Protein AF-A0A938DN60-F1 (afdb_monomer)

Radius of gyration: 19.83 Å; Cα contacts (8 Å, |Δi|>4): 491; chains: 1; bounding box: 43×50×54 Å

Secondary structure (DSSP, 8-state):
-------HHHHHHHHHHHHHHEEEEEEEEE-TT--EEE-SSS---GGGTT-BEEETTPPTT-BEEEEEETTEEEESS--SS-EEEEEEEEE-STTTT-EEESS--GGG--SEEEEE----EEEE--SS-SSPPPEEEEEEEEEEEEEES-SSHHHHHHHHHHHHHHHHHHHHH-TTTTT-TTEEEEEEEEEEEEEEEETTTEEEEEEEEEEEEEEEE-

Foldseek 3Di:
DPDDPQDLLLVLLVLLLLLLFWDKAQFWWADAPFQKIFDPPQQDDQQQAQWDKDKQQQDPRKGFNGDPGRTMTGIPGHGRDTDGRIIMITGDRLCVVEAEEQADPPPPDDQKYKYWYDWDWDWDWDDDDPDDIKIKIKIKTKIKIKHAPDPDPVRQVVSRVSSVVSSVVSCVVPQCSVVSPFWPGKDFPDKDKDWDQDVPRGIMIMIITMIITIGMDD

Nearest PDB structures (foldseek):
  8eci-assembly1_1  TM=8.500E-01  e=8.886E-05  Arthrobacter phage Bridgette
  8fvh-assembly1_b  TM=5.816E-01  e=2.476E-05  Pseudomonas phage vB_PaeM_E217
  8hqo-assembly1_a  TM=5.901E-01  e=1.286E-03  Escherichia phage DT57C
  4rh8-assembly3_C  TM=3.405E-01  e=3.203E-01  Escherichia coli K-12
  2n8x-assembly1_A  TM=2.471E-01  e=4.810E-01  Pseudomonas aeruginosa PAO1

Solvent-accessible surface area (backbone atoms only — not comparable to full-atom values): 11717 Å² total; per-residue (Å²): 132,88,73,75,88,68,49,71,68,54,51,48,46,54,49,50,52,51,44,60,53,29,46,77,33,58,54,20,32,37,38,59,74,34,35,56,37,38,22,82,80,58,61,48,47,81,75,50,42,68,32,51,39,43,37,71,31,45,43,89,89,25,24,28,60,42,63,79,41,47,39,32,32,31,38,68,50,48,16,77,24,62,45,69,58,27,51,31,42,30,50,37,65,69,52,62,89,42,45,76,39,84,35,81,60,68,98,71,61,60,56,32,32,36,24,32,55,79,74,50,70,53,77,49,65,71,87,89,64,90,76,89,60,50,42,41,37,42,34,37,49,32,37,38,34,38,32,40,84,42,94,38,67,65,58,24,50,52,53,44,47,45,45,49,48,50,52,51,46,50,46,70,79,36,62,58,59,90,68,42,87,42,61,76,47,60,40,83,74,45,78,48,78,51,70,48,77,40,91,94,72,48,28,39,20,44,36,38,42,28,34,38,34,37,33,45,47,121

Sequence (218 aa):
MPGAPTTIRWALTEHLIALIRTRQVYDGATVNGDATVTSASAAFVSTDVGKPIAGTGIPNGATIATVTSATEVELSAPATGAGTGVTLTIGVEDLAGVQVEPGWPGDQLEAEAVWVDELDGEVTYPVMVGGRKHRDDKFTIPFQIRVAGQSDLDSTMTRLSEIVAAIEDVFADDPSADGFTGLIDAVISRERMTSGDLRGAGVIGFGEITVACHARYE

Structure (mmCIF, N/CA/C/O backbone):
data_AF-A0A938DN60-F1
#
_entry.id   AF-A0A938DN60-F1
#
loop_
_atom_site.group_PDB
_atom_site.id
_atom_site.type_symbol
_atom_site.label_atom_id
_atom_site.label_alt_id
_atom_site.label_comp_id
_atom_site.label_asym_id
_atom_site.label_entity_id
_atom_site.label_seq_id
_atom_site.pdbx_PDB_ins_code
_atom_site.Cartn_x
_atom_site.Cartn_y
_atom_site.Cartn_z
_atom_site.occupancy
_atom_site.B_iso_or_equiv
_atom_site.auth_seq_id
_atom_site.auth_comp_id
_atom_site.auth_asym_id
_atom_site.auth_atom_id
_atom_site.pdbx_PDB_model_num
ATOM 1 N N . MET A 1 1 ? -11.687 8.475 -19.599 1.00 36.09 1 MET A N 1
ATOM 2 C CA . MET A 1 1 ? -11.086 8.079 -20.892 1.00 36.09 1 MET A CA 1
ATOM 3 C C . MET A 1 1 ? -10.872 6.572 -20.858 1.00 36.09 1 MET A C 1
ATOM 5 O O . MET A 1 1 ? -10.400 6.108 -19.830 1.00 36.09 1 MET A O 1
ATOM 9 N N . PRO A 1 2 ? -11.246 5.799 -21.889 1.00 37.00 2 PRO A N 1
ATOM 10 C CA . PRO A 1 2 ? -10.915 4.381 -21.942 1.00 37.00 2 PRO A CA 1
ATOM 11 C C . PRO A 1 2 ? -9.421 4.214 -22.260 1.00 37.00 2 PRO A C 1
ATOM 13 O O . PRO A 1 2 ? -8.973 4.670 -23.308 1.00 37.00 2 PRO A O 1
ATOM 16 N N . GLY A 1 3 ? -8.693 3.605 -21.316 1.00 43.41 3 GLY A N 1
ATOM 17 C CA . GLY A 1 3 ? -7.394 2.933 -21.452 1.00 43.41 3 GLY A CA 1
ATOM 18 C C . GLY A 1 3 ? -6.347 3.605 -22.335 1.00 43.41 3 GLY A C 1
ATOM 19 O O . GLY A 1 3 ? -6.190 3.227 -23.496 1.00 43.41 3 GLY A O 1
ATOM 20 N N . ALA A 1 4 ? -5.556 4.520 -21.766 1.00 39.97 4 ALA A N 1
ATOM 21 C CA . ALA A 1 4 ? -4.214 4.735 -22.302 1.00 39.97 4 ALA A CA 1
ATOM 22 C C . ALA A 1 4 ? -3.482 3.376 -22.300 1.00 39.97 4 ALA A C 1
ATOM 24 O O . ALA A 1 4 ? -3.680 2.610 -21.355 1.00 39.97 4 ALA A O 1
ATOM 25 N N . PRO A 1 5 ? -2.684 3.030 -23.326 1.00 45.38 5 PRO A N 1
ATOM 26 C CA . PRO A 1 5 ? -1.849 1.838 -23.266 1.00 45.38 5 PRO A CA 1
ATOM 27 C C . PRO A 1 5 ? -0.867 2.017 -22.104 1.00 45.38 5 PRO A C 1
ATOM 29 O O . PRO A 1 5 ? 0.117 2.746 -22.224 1.00 45.38 5 PRO A O 1
ATOM 32 N N . THR A 1 6 ? -1.176 1.421 -20.957 1.00 58.69 6 THR A N 1
ATOM 33 C CA . THR A 1 6 ? -0.350 1.511 -19.759 1.00 58.69 6 THR A CA 1
ATOM 34 C C . THR A 1 6 ? 0.914 0.698 -20.004 1.00 58.69 6 THR A C 1
ATOM 36 O O . THR A 1 6 ? 0.875 -0.470 -20.396 1.00 58.69 6 THR A O 1
ATOM 39 N N . THR A 1 7 ? 2.073 1.342 -19.871 1.00 76.69 7 THR A N 1
ATOM 40 C CA . THR A 1 7 ? 3.350 0.626 -19.841 1.00 76.69 7 THR A CA 1
ATOM 41 C C . THR A 1 7 ? 3.360 -0.293 -18.621 1.00 76.69 7 THR A C 1
ATOM 43 O O . THR A 1 7 ? 2.681 -0.017 -17.633 1.00 76.69 7 THR A O 1
ATOM 46 N N . ILE A 1 8 ? 4.138 -1.380 -18.662 1.00 81.62 8 ILE A N 1
ATOM 47 C CA . ILE A 1 8 ? 4.249 -2.295 -17.514 1.00 81.62 8 ILE A CA 1
ATOM 48 C C . ILE A 1 8 ? 4.691 -1.558 -16.245 1.00 81.62 8 ILE A C 1
ATOM 50 O O . ILE A 1 8 ? 4.195 -1.862 -15.168 1.00 81.62 8 ILE A O 1
ATOM 54 N N . ARG A 1 9 ? 5.531 -0.524 -16.402 1.00 87.62 9 ARG A N 1
ATOM 55 C CA . ARG A 1 9 ? 5.927 0.382 -15.322 1.00 87.62 9 ARG A CA 1
ATOM 56 C C . ARG A 1 9 ? 4.709 1.025 -14.666 1.00 87.62 9 ARG A C 1
ATOM 58 O O . ARG A 1 9 ? 4.527 0.878 -13.470 1.00 87.62 9 ARG A O 1
ATOM 65 N N . TRP A 1 10 ? 3.841 1.656 -15.460 1.00 87.12 10 TRP A N 1
ATOM 66 C CA . TRP A 1 10 ? 2.641 2.312 -14.943 1.00 87.12 10 TRP A CA 1
ATOM 67 C C . TRP A 1 10 ? 1.647 1.326 -14.320 1.00 87.12 10 TRP A C 1
ATOM 69 O O . TRP A 1 10 ? 1.124 1.581 -13.243 1.00 87.12 10 TRP A O 1
ATOM 79 N N . ALA A 1 11 ? 1.413 0.180 -14.967 1.00 86.56 11 ALA A N 1
ATOM 80 C CA . ALA A 1 11 ? 0.510 -0.842 -14.440 1.00 86.56 11 ALA A CA 1
ATOM 81 C C . ALA A 1 11 ? 1.007 -1.422 -13.104 1.00 86.56 11 ALA A C 1
ATOM 83 O O . ALA A 1 11 ? 0.208 -1.619 -12.191 1.00 86.56 11 ALA A O 1
ATOM 84 N N . LEU A 1 12 ? 2.319 -1.655 -12.972 1.00 87.12 12 LEU A N 1
ATOM 85 C CA . LEU A 1 12 ? 2.912 -2.091 -11.712 1.00 87.12 12 LEU A CA 1
ATOM 86 C C . LEU A 1 12 ? 2.816 -0.991 -10.651 1.00 87.12 12 LEU A C 1
ATOM 88 O O . LEU A 1 12 ? 2.465 -1.286 -9.518 1.00 87.12 12 LEU A O 1
ATOM 92 N N . THR A 1 13 ? 3.055 0.274 -11.005 1.00 88.88 13 THR A N 1
ATOM 93 C CA . THR A 1 13 ? 2.884 1.403 -10.081 1.00 88.88 13 THR A CA 1
ATOM 94 C C . THR A 1 13 ? 1.465 1.474 -9.520 1.00 88.88 13 THR A C 1
ATOM 96 O O . THR A 1 13 ? 1.300 1.537 -8.305 1.00 88.88 13 THR A O 1
ATOM 99 N N . GLU A 1 14 ? 0.435 1.423 -10.369 1.00 88.75 14 GLU A N 1
ATOM 100 C CA . GLU A 1 14 ? -0.963 1.426 -9.914 1.00 88.75 14 GLU A CA 1
ATOM 101 C C . GLU A 1 14 ? -1.271 0.230 -9.007 1.00 88.75 14 GLU A C 1
ATOM 103 O O . GLU A 1 14 ? -1.966 0.375 -8.000 1.00 88.75 14 GLU A O 1
ATOM 108 N N . HIS A 1 15 ? -0.723 -0.939 -9.339 1.00 87.44 15 HIS A N 1
ATOM 109 C CA . HIS A 1 15 ? -0.908 -2.151 -8.556 1.00 87.44 15 HIS A CA 1
ATOM 110 C C . HIS A 1 15 ? -0.242 -2.061 -7.175 1.00 87.44 15 HIS A C 1
ATOM 112 O O . HIS A 1 15 ? -0.891 -2.314 -6.164 1.00 87.44 15 HIS A O 1
ATOM 118 N N . LEU A 1 16 ? 1.012 -1.612 -7.104 1.00 87.38 16 LEU A N 1
ATOM 119 C CA . LEU A 1 16 ? 1.717 -1.428 -5.834 1.00 87.38 16 LEU A CA 1
ATOM 120 C C . LEU A 1 16 ? 1.067 -0.347 -4.967 1.00 87.38 16 LEU A C 1
ATOM 122 O O . LEU A 1 16 ? 0.963 -0.525 -3.762 1.00 87.38 16 LEU A O 1
ATOM 126 N N . ILE A 1 17 ? 0.566 0.742 -5.557 1.00 87.50 17 ILE A N 1
ATOM 127 C CA . ILE A 1 17 ? -0.205 1.759 -4.822 1.00 87.50 17 ILE A CA 1
ATOM 128 C C . ILE A 1 17 ? -1.480 1.158 -4.217 1.00 87.50 17 ILE A C 1
ATOM 130 O O . ILE A 1 17 ? -1.854 1.508 -3.097 1.00 87.50 17 ILE A O 1
ATOM 134 N N . ALA A 1 18 ? -2.148 0.248 -4.930 1.00 83.06 18 ALA A N 1
ATOM 135 C CA . ALA A 1 18 ? -3.305 -0.460 -4.397 1.00 83.06 18 ALA A CA 1
ATOM 136 C C . ALA A 1 18 ? -2.920 -1.379 -3.226 1.00 83.06 18 ALA A C 1
ATOM 138 O O . ALA A 1 18 ? -3.595 -1.340 -2.199 1.00 83.06 18 ALA A O 1
ATOM 139 N N . LEU A 1 19 ? -1.816 -2.128 -3.342 1.00 82.25 19 LEU A N 1
ATOM 140 C CA . LEU A 1 19 ? -1.294 -2.966 -2.256 1.00 82.25 19 LEU A CA 1
ATOM 141 C C . LEU A 1 19 ? -0.879 -2.134 -1.040 1.00 82.25 19 LEU A C 1
ATOM 143 O O . LEU A 1 19 ? -1.259 -2.449 0.076 1.00 82.25 19 LEU A O 1
ATOM 147 N N . ILE A 1 20 ? -0.207 -1.003 -1.241 1.00 83.62 20 ILE A N 1
ATOM 148 C CA . ILE A 1 20 ? 0.166 -0.091 -0.154 1.00 83.62 20 ILE A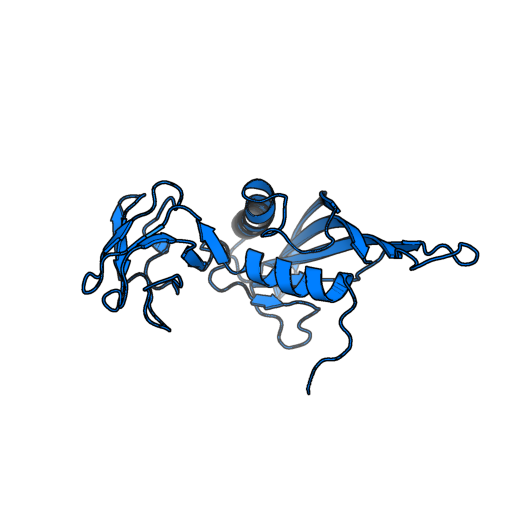 CA 1
ATOM 149 C C . ILE A 1 20 ? -1.074 0.419 0.591 1.00 83.62 20 ILE A C 1
ATOM 151 O O . ILE A 1 20 ? -1.045 0.581 1.802 1.00 83.62 20 ILE A O 1
ATOM 155 N N . ARG A 1 21 ? -2.205 0.621 -0.093 1.00 81.81 21 ARG A N 1
ATOM 156 C CA . ARG A 1 21 ? -3.465 1.039 0.544 1.00 81.81 21 ARG A CA 1
ATOM 157 C C . ARG A 1 21 ? -4.190 -0.099 1.285 1.00 81.81 21 ARG A C 1
ATOM 159 O O . ARG A 1 21 ? -5.115 0.196 2.049 1.00 81.81 21 ARG A O 1
ATOM 166 N N . THR A 1 22 ? -3.832 -1.371 1.080 1.00 80.94 22 THR A N 1
ATOM 167 C CA . THR A 1 22 ? -4.594 -2.515 1.612 1.00 80.94 22 THR A CA 1
ATOM 168 C C . THR A 1 22 ? -3.744 -3.719 2.035 1.00 80.94 22 THR A C 1
ATOM 170 O O . THR A 1 22 ? -2.946 -4.222 1.260 1.00 80.94 22 THR A O 1
ATOM 173 N N . ARG A 1 23 ? -4.027 -4.295 3.203 1.00 81.00 23 ARG A N 1
ATOM 174 C CA . ARG A 1 23 ? -3.523 -5.604 3.634 1.00 81.00 23 ARG A CA 1
ATOM 175 C C . ARG A 1 23 ? -4.327 -6.732 2.975 1.00 81.00 23 ARG A C 1
ATOM 177 O O . ARG A 1 23 ? -5.550 -6.779 3.132 1.00 81.00 23 ARG A O 1
ATOM 184 N N . GLN A 1 24 ? -3.651 -7.648 2.279 1.00 83.50 24 GLN A N 1
ATOM 185 C CA . GLN A 1 24 ? -4.249 -8.867 1.719 1.00 83.50 24 GLN A CA 1
ATOM 186 C C . GLN A 1 24 ? -3.979 -10.061 2.634 1.00 83.50 24 GLN A C 1
ATOM 188 O O . GLN A 1 24 ? -2.839 -10.296 3.018 1.00 83.50 24 GLN A O 1
ATOM 193 N N . VAL A 1 25 ? -5.009 -10.843 2.952 1.00 87.62 25 VAL A N 1
ATOM 194 C CA . VAL A 1 25 ? -4.866 -12.129 3.655 1.00 87.62 25 VAL A CA 1
ATOM 195 C C . VAL A 1 25 ? -5.605 -13.221 2.898 1.00 87.62 25 VAL A C 1
ATOM 197 O O . VAL A 1 25 ? -6.734 -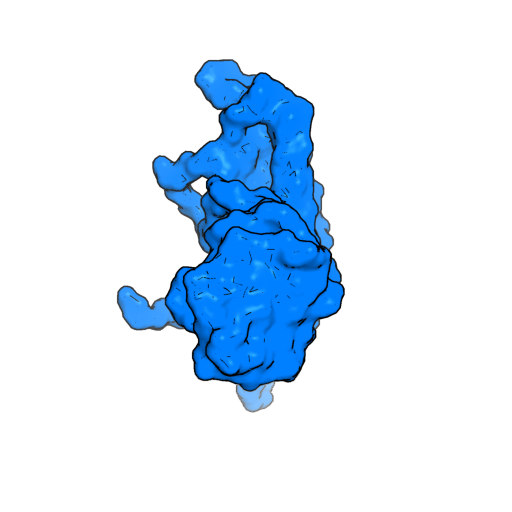13.027 2.461 1.00 87.62 25 VAL A O 1
ATOM 200 N N . TYR A 1 26 ? -4.975 -14.379 2.727 1.00 89.88 26 TYR A N 1
ATOM 201 C CA . TYR A 1 26 ? -5.458 -15.420 1.807 1.00 89.88 26 TYR A CA 1
ATOM 202 C C . TYR A 1 26 ? -6.199 -16.574 2.501 1.00 89.88 26 TYR A C 1
ATOM 204 O O . TYR A 1 26 ? -6.725 -17.468 1.841 1.00 89.88 26 TYR A O 1
ATOM 212 N N . ASP A 1 27 ? -6.243 -16.583 3.832 1.00 92.81 27 ASP A N 1
ATOM 213 C CA . ASP A 1 27 ? -6.822 -17.655 4.648 1.00 92.81 27 ASP A CA 1
ATOM 214 C C . ASP A 1 27 ? -8.170 -17.277 5.281 1.00 92.81 27 ASP A C 1
ATOM 216 O O . ASP A 1 27 ? -8.613 -17.923 6.232 1.00 92.81 27 ASP A O 1
ATOM 220 N N . GLY A 1 28 ? -8.836 -16.247 4.754 1.00 94.88 28 GLY A N 1
ATOM 221 C CA . GLY A 1 28 ? -10.112 -15.782 5.275 1.00 94.88 28 GLY A CA 1
ATOM 222 C C . GLY A 1 28 ? -11.195 -16.858 5.242 1.00 94.88 28 GLY A C 1
ATOM 223 O O . GLY A 1 28 ? -11.236 -17.709 4.344 1.00 94.88 28 GLY A O 1
ATOM 224 N N . ALA A 1 29 ? -12.117 -16.800 6.195 1.00 96.69 29 ALA A N 1
ATOM 225 C CA . ALA A 1 29 ? -13.320 -17.614 6.197 1.00 96.69 29 ALA A CA 1
ATOM 226 C C . ALA A 1 29 ? -14.560 -16.794 6.562 1.00 96.69 29 ALA A C 1
ATOM 228 O O . ALA A 1 29 ? -14.543 -15.978 7.485 1.00 96.69 29 ALA A O 1
ATOM 229 N N . THR A 1 30 ? -15.636 -17.039 5.814 1.00 96.88 30 THR A N 1
ATOM 230 C CA . THR A 1 30 ? -16.938 -16.373 5.928 1.00 96.88 30 THR A CA 1
ATOM 231 C C . THR A 1 30 ? -18.051 -17.411 6.050 1.00 96.88 30 THR A C 1
ATOM 233 O O . THR A 1 30 ? -17.958 -18.514 5.497 1.00 96.88 30 THR A O 1
ATOM 236 N N . VAL A 1 31 ? -19.133 -17.058 6.744 1.00 96.31 31 VAL A N 1
ATOM 237 C CA . VAL A 1 31 ? -20.344 -17.882 6.856 1.00 96.31 31 VAL A CA 1
ATOM 238 C C . VAL A 1 31 ? -21.543 -17.070 6.376 1.00 96.31 31 VAL A C 1
ATOM 240 O O . VAL A 1 31 ? -21.775 -15.955 6.825 1.00 96.31 31 VAL A O 1
ATOM 243 N N . ASN A 1 32 ? -22.328 -17.625 5.450 1.00 96.19 32 ASN A N 1
ATOM 244 C CA . ASN A 1 32 ? -23.467 -16.918 4.869 1.00 96.19 32 ASN A CA 1
ATOM 245 C C . ASN A 1 32 ? -24.520 -16.576 5.936 1.00 96.19 32 ASN A C 1
ATOM 247 O O . ASN A 1 32 ? -25.020 -17.468 6.622 1.00 96.19 32 ASN A O 1
ATOM 251 N N . GLY A 1 33 ? -24.902 -15.304 6.008 1.00 95.69 33 GLY A N 1
ATOM 252 C CA . GLY A 1 33 ? -25.828 -14.770 7.002 1.00 95.69 33 GLY A CA 1
ATOM 253 C C . GLY A 1 33 ? -25.186 -14.438 8.350 1.00 95.69 33 GLY A C 1
ATOM 254 O O . GLY A 1 33 ? -25.913 -14.005 9.242 1.00 95.69 33 GLY A O 1
ATOM 255 N N . ASP A 1 34 ? -23.869 -14.603 8.489 1.00 96.38 34 ASP A N 1
ATOM 256 C CA . ASP A 1 34 ? -23.105 -14.295 9.699 1.00 96.38 34 ASP A CA 1
ATOM 257 C C . ASP A 1 34 ? -22.193 -13.079 9.479 1.00 96.38 34 ASP A C 1
ATOM 259 O O . ASP A 1 34 ? -21.678 -12.872 8.379 1.00 96.38 34 ASP A O 1
ATOM 263 N N . ALA A 1 35 ? -22.017 -12.245 10.501 1.00 97.12 35 ALA A N 1
ATOM 264 C CA . ALA A 1 35 ? -21.124 -11.088 10.442 1.00 97.12 35 ALA A CA 1
ATOM 265 C C . ALA A 1 35 ? -19.684 -11.447 10.835 1.00 97.12 35 ALA A C 1
ATOM 267 O O . ALA A 1 35 ? -18.772 -10.680 10.525 1.00 97.12 35 ALA A O 1
ATOM 268 N N . THR A 1 36 ? -19.465 -12.618 11.432 1.00 97.12 36 THR A N 1
ATOM 269 C CA . THR A 1 36 ? -18.137 -13.083 11.814 1.00 97.12 36 THR A CA 1
ATOM 270 C C . THR A 1 36 ? -17.282 -13.446 10.594 1.00 97.12 36 THR A C 1
ATOM 272 O O . THR A 1 36 ? -17.662 -14.256 9.741 1.00 97.12 36 THR A O 1
ATOM 275 N N . VAL A 1 37 ? -16.076 -12.882 10.539 1.00 97.50 37 VAL A N 1
ATOM 276 C CA . VAL A 1 37 ? -15.003 -13.258 9.611 1.00 97.50 37 VAL A CA 1
ATOM 277 C C . VAL A 1 37 ? -13.798 -13.708 10.417 1.00 97.50 37 VAL A C 1
ATOM 279 O O . VAL A 1 37 ? -13.391 -13.038 11.365 1.00 97.50 37 VAL A O 1
ATOM 282 N N . THR A 1 38 ? -13.204 -14.832 10.019 1.00 96.94 38 THR A N 1
ATOM 283 C CA . THR A 1 38 ? -12.000 -15.373 10.664 1.00 96.94 38 THR A CA 1
ATOM 284 C C . THR A 1 38 ? -10.833 -15.441 9.690 1.00 96.94 38 THR A C 1
ATOM 286 O O . THR A 1 38 ? -11.025 -15.634 8.492 1.00 96.94 38 THR A O 1
ATOM 289 N N . SER A 1 39 ? -9.619 -15.260 10.198 1.00 95.88 39 SER A N 1
ATOM 290 C CA . SER A 1 39 ? -8.361 -15.445 9.465 1.00 95.88 39 SER A CA 1
ATOM 291 C C . SER A 1 39 ? -7.242 -15.608 10.490 1.00 95.88 39 SER A C 1
ATOM 293 O O . SER A 1 39 ? -7.142 -14.813 11.422 1.00 95.88 39 SER A O 1
ATOM 295 N N . ALA A 1 40 ? -6.416 -16.647 10.358 1.00 92.81 40 ALA A N 1
ATOM 296 C CA . ALA A 1 40 ? -5.301 -16.870 11.275 1.00 92.81 40 ALA A CA 1
ATOM 297 C C . ALA A 1 40 ? -4.123 -15.934 10.962 1.00 92.81 40 ALA A C 1
ATOM 299 O O . ALA A 1 40 ? -3.390 -15.555 11.875 1.00 92.81 40 ALA A O 1
ATOM 300 N N . SER A 1 41 ? -3.958 -15.560 9.689 1.00 86.56 41 SER A N 1
ATOM 301 C CA . SER A 1 41 ? -2.885 -14.676 9.222 1.00 86.56 41 SER A CA 1
ATOM 302 C C . SER A 1 41 ? -3.207 -13.180 9.314 1.00 86.56 41 SER A C 1
ATOM 304 O O . SER A 1 41 ? -2.286 -12.373 9.285 1.00 86.56 41 SER A O 1
ATOM 306 N N . ALA A 1 42 ? -4.480 -12.794 9.475 1.00 86.00 42 ALA A N 1
ATOM 307 C CA . ALA A 1 42 ? -4.894 -11.389 9.445 1.00 86.00 42 ALA A CA 1
ATOM 308 C C . ALA A 1 42 ? -4.328 -10.510 10.556 1.00 86.00 42 ALA A C 1
ATOM 310 O O . ALA A 1 42 ? -4.255 -9.306 10.345 1.00 86.00 42 ALA A O 1
ATOM 311 N N . ALA A 1 43 ? -3.972 -11.073 11.716 1.00 87.94 43 ALA A N 1
ATOM 312 C CA . ALA A 1 43 ? -3.471 -10.312 12.863 1.00 87.94 43 ALA A CA 1
ATOM 313 C C . ALA A 1 43 ? -4.318 -9.049 13.145 1.00 87.94 43 ALA A C 1
ATOM 315 O O . ALA A 1 43 ? -3.820 -7.923 13.137 1.00 87.94 43 ALA A O 1
ATOM 316 N N . PHE A 1 44 ? -5.627 -9.236 13.339 1.00 89.75 44 PHE A N 1
ATOM 317 C CA . PHE A 1 44 ? -6.559 -8.133 13.549 1.00 89.75 44 PHE A CA 1
ATOM 318 C C . PHE A 1 44 ? -6.257 -7.359 14.837 1.00 89.75 44 PHE A C 1
ATOM 320 O O . PHE A 1 44 ? -5.999 -7.935 15.897 1.00 89.75 44 PHE A O 1
ATOM 327 N N . VAL A 1 45 ? -6.355 -6.038 14.766 1.00 88.44 45 VAL A N 1
ATOM 328 C CA . VAL A 1 45 ? -6.065 -5.122 15.880 1.00 88.44 45 VAL A CA 1
ATOM 329 C C . VAL A 1 45 ? -7.183 -4.099 16.032 1.00 88.44 45 VAL A C 1
ATOM 331 O O . VAL A 1 45 ? -7.914 -3.835 15.089 1.00 88.44 45 VAL A O 1
ATOM 334 N N . SER A 1 46 ? -7.371 -3.519 17.223 1.00 86.69 46 SER A N 1
ATOM 335 C CA . SER A 1 46 ? -8.536 -2.662 17.550 1.00 86.69 46 SER A CA 1
ATOM 336 C C . SER A 1 46 ? -8.770 -1.483 16.597 1.00 86.69 46 SER A C 1
ATOM 338 O O . SER A 1 46 ? -9.868 -0.949 16.491 1.00 86.69 46 SER A O 1
ATOM 340 N N . THR A 1 47 ? -7.713 -1.073 15.933 1.00 77.25 47 THR A N 1
ATOM 341 C CA . THR A 1 47 ? -7.564 -0.004 14.951 1.00 77.25 47 THR A CA 1
ATOM 342 C C . THR A 1 47 ? -8.004 -0.407 13.541 1.00 77.25 47 THR A C 1
ATOM 344 O O . THR A 1 47 ? -8.239 0.461 12.707 1.00 77.25 47 THR A O 1
ATOM 347 N N . ASP A 1 48 ? -8.219 -1.699 13.277 1.00 86.44 48 ASP A N 1
ATOM 348 C CA . ASP A 1 48 ? -8.920 -2.195 12.088 1.00 86.44 48 ASP A CA 1
ATOM 349 C C . ASP A 1 48 ? -10.410 -1.825 12.085 1.00 86.44 48 ASP A C 1
ATOM 351 O O . ASP A 1 48 ? -11.046 -1.814 11.030 1.00 86.44 48 ASP A O 1
ATOM 355 N N . VAL A 1 49 ? -10.982 -1.487 13.244 1.00 90.69 49 VAL A N 1
ATOM 356 C CA . VAL A 1 49 ? -12.385 -1.076 13.352 1.00 90.69 49 VAL A CA 1
ATOM 357 C C . VAL A 1 49 ? -12.655 0.173 12.509 1.00 90.69 49 VAL A C 1
ATOM 359 O O . VAL A 1 49 ? -11.969 1.186 12.598 1.00 90.69 49 VAL A O 1
ATOM 362 N N . GLY A 1 50 ? -13.701 0.101 11.692 1.00 88.38 50 GLY A N 1
ATOM 363 C CA . GLY A 1 50 ? -14.120 1.135 10.752 1.00 88.38 50 GLY A CA 1
ATOM 364 C C . GLY A 1 50 ? -13.476 1.018 9.373 1.00 88.38 50 GLY A C 1
ATOM 365 O O . GLY A 1 50 ? -13.980 1.635 8.432 1.00 88.38 50 GLY A O 1
ATOM 366 N N . LYS A 1 51 ? -12.421 0.208 9.208 1.00 86.75 51 LYS A N 1
ATOM 367 C CA . LYS A 1 51 ? -11.771 0.044 7.907 1.00 86.75 51 LYS A CA 1
ATOM 368 C C . LYS A 1 51 ? -12.652 -0.728 6.931 1.00 86.75 51 LYS A C 1
ATOM 370 O O . LYS A 1 51 ? -13.379 -1.636 7.350 1.00 86.75 51 LYS A O 1
ATOM 375 N N . PRO A 1 52 ? -12.580 -0.400 5.628 1.00 89.12 52 PRO A N 1
ATOM 376 C CA . PRO A 1 52 ? -13.203 -1.217 4.605 1.00 89.12 52 PRO A CA 1
ATOM 377 C C . PRO A 1 52 ? -12.559 -2.603 4.593 1.00 89.12 52 PRO A C 1
ATOM 379 O O . PRO A 1 52 ? -11.338 -2.738 4.711 1.00 89.12 52 PRO A O 1
ATOM 382 N N . ILE A 1 53 ? -13.403 -3.616 4.430 1.00 91.69 53 ILE A N 1
ATOM 383 C CA . ILE A 1 53 ? -12.990 -4.997 4.215 1.00 91.69 53 ILE A CA 1
ATOM 384 C C . ILE A 1 53 ? -13.768 -5.559 3.029 1.00 91.69 53 ILE A C 1
ATOM 386 O O . ILE A 1 53 ? -14.983 -5.389 2.925 1.00 91.69 53 ILE A O 1
ATOM 390 N N . ALA A 1 54 ? -13.064 -6.213 2.115 1.00 90.38 54 ALA A N 1
ATOM 391 C CA . ALA A 1 54 ? -13.637 -6.847 0.937 1.00 90.38 54 ALA A CA 1
ATOM 392 C C . ALA A 1 54 ? -13.143 -8.289 0.820 1.00 90.38 54 ALA A C 1
ATOM 394 O O . ALA A 1 54 ? -12.093 -8.641 1.344 1.00 90.38 54 ALA A O 1
ATOM 395 N N . GLY A 1 55 ? -13.913 -9.131 0.140 1.00 88.19 55 GLY A N 1
ATOM 396 C CA . GLY A 1 55 ? -13.587 -10.540 -0.046 1.00 88.19 55 GLY A CA 1
ATOM 397 C C . GLY A 1 55 ? -14.783 -11.321 -0.571 1.00 88.19 55 GLY A C 1
ATOM 398 O O . GLY A 1 55 ? -15.907 -10.815 -0.636 1.00 88.19 55 GLY A O 1
ATOM 399 N N . THR A 1 56 ? -14.560 -12.577 -0.954 1.00 87.69 56 THR A N 1
ATOM 400 C CA . THR A 1 56 ? -15.653 -13.430 -1.441 1.00 87.69 56 THR A CA 1
ATOM 401 C C . THR A 1 56 ? -16.679 -13.663 -0.331 1.00 87.69 56 THR A C 1
ATOM 403 O O . THR A 1 56 ? -16.347 -14.125 0.758 1.00 87.69 56 THR A O 1
ATOM 406 N N . GLY A 1 57 ? -17.944 -13.347 -0.616 1.00 88.44 57 GLY A N 1
ATOM 407 C CA . GLY A 1 57 ? -19.034 -13.441 0.355 1.00 88.44 57 GLY A CA 1
ATOM 408 C C . GLY A 1 57 ? -19.181 -12.219 1.264 1.00 88.44 57 GLY A C 1
ATOM 409 O O . GLY A 1 57 ? -20.151 -12.167 2.011 1.00 88.44 57 GLY A O 1
ATOM 410 N N . ILE A 1 58 ? -18.309 -11.210 1.179 1.00 93.69 58 ILE A N 1
ATOM 411 C CA . ILE A 1 58 ? -18.444 -9.962 1.945 1.00 93.69 58 ILE A CA 1
ATOM 412 C C . ILE A 1 58 ? -19.291 -8.948 1.149 1.00 93.69 58 ILE A C 1
ATOM 414 O O . ILE A 1 58 ? -19.053 -8.768 -0.049 1.00 93.69 58 ILE A O 1
ATOM 418 N N . PRO A 1 59 ? -20.297 -8.288 1.760 1.00 92.56 59 PRO A N 1
ATOM 419 C CA . PRO A 1 59 ? -21.089 -7.260 1.091 1.00 92.56 59 PRO A CA 1
ATOM 420 C C . PRO A 1 59 ? -20.228 -6.084 0.621 1.00 92.56 59 PRO A C 1
ATOM 422 O O . PRO A 1 59 ? -19.300 -5.663 1.307 1.00 92.56 59 PRO A O 1
ATOM 425 N N . ASN A 1 60 ? -20.574 -5.492 -0.524 1.00 86.50 60 ASN A N 1
ATOM 426 C CA . ASN A 1 60 ? -19.877 -4.295 -0.989 1.00 86.50 60 ASN A CA 1
ATOM 427 C C . ASN A 1 60 ? -20.066 -3.131 0.002 1.00 86.50 60 A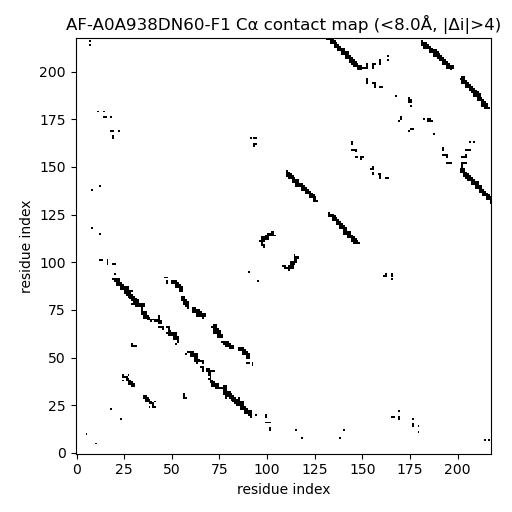SN A C 1
ATOM 429 O O . ASN A 1 60 ? -21.188 -2.863 0.434 1.00 86.50 60 ASN A O 1
ATOM 433 N N . GLY A 1 61 ? -18.977 -2.435 0.331 1.00 83.44 61 GLY A N 1
ATOM 434 C CA . GLY A 1 61 ? -18.968 -1.351 1.316 1.00 83.44 61 GLY A CA 1
ATOM 435 C C . GLY A 1 61 ? -19.019 -1.810 2.777 1.00 83.44 61 GLY A C 1
ATOM 436 O O . GLY A 1 61 ? -19.198 -0.964 3.652 1.00 83.44 61 GLY A O 1
ATOM 437 N N . ALA A 1 62 ? -18.874 -3.111 3.054 1.00 91.31 62 ALA A N 1
ATOM 438 C CA . ALA A 1 62 ? -18.723 -3.595 4.419 1.00 91.31 62 ALA A CA 1
ATOM 439 C C . ALA A 1 62 ? -17.447 -3.035 5.066 1.00 91.31 62 ALA A C 1
ATOM 441 O O . ALA A 1 62 ? -16.419 -2.803 4.424 1.00 91.31 62 ALA A O 1
ATOM 442 N N . THR A 1 63 ? -17.533 -2.835 6.371 1.00 94.88 63 THR A N 1
ATOM 443 C CA . THR A 1 63 ? -16.440 -2.376 7.224 1.00 94.88 63 THR A CA 1
ATOM 444 C C . THR A 1 63 ? -16.313 -3.297 8.423 1.00 94.88 63 THR A C 1
ATOM 446 O O . THR A 1 63 ? -17.258 -4.010 8.769 1.00 94.88 63 THR A O 1
ATOM 449 N N . ILE A 1 64 ? -15.156 -3.278 9.073 1.00 95.88 64 ILE A N 1
ATOM 450 C CA . ILE A 1 64 ? -14.951 -3.994 10.333 1.00 95.88 64 ILE A CA 1
ATOM 451 C C . ILE A 1 64 ? -15.693 -3.231 11.438 1.00 95.88 64 ILE A C 1
ATOM 453 O O . ILE A 1 64 ? -15.339 -2.103 11.767 1.00 95.88 64 ILE A O 1
ATOM 457 N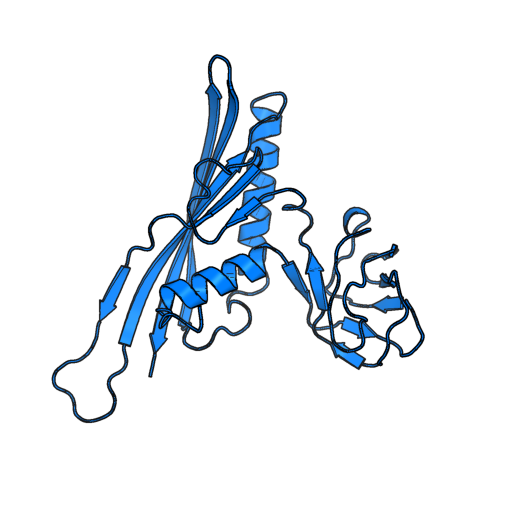 N . ALA A 1 65 ? -16.753 -3.811 11.991 1.00 96.62 65 ALA A N 1
ATOM 458 C CA . ALA A 1 65 ? -17.550 -3.209 13.057 1.00 96.62 65 ALA A CA 1
ATOM 459 C C . ALA A 1 65 ? -16.876 -3.359 14.425 1.00 96.62 65 ALA A C 1
ATOM 461 O O . ALA A 1 65 ? -16.815 -2.395 15.186 1.00 96.62 65 ALA A O 1
ATOM 462 N N . THR A 1 66 ? -16.357 -4.550 14.730 1.00 96.75 66 THR A N 1
ATOM 463 C CA . THR A 1 66 ? -15.598 -4.819 15.959 1.00 96.75 66 THR A CA 1
ATOM 464 C C . THR A 1 66 ? -14.536 -5.879 15.722 1.00 96.75 66 THR A C 1
ATOM 466 O O . THR A 1 66 ? -14.723 -6.783 14.913 1.00 96.75 66 THR A O 1
ATOM 469 N N . VAL A 1 67 ? -13.440 -5.800 16.472 1.00 96.88 67 VAL A N 1
ATOM 470 C CA . VAL A 1 67 ? -12.399 -6.832 16.496 1.00 96.88 67 VAL A CA 1
ATOM 471 C C . VAL A 1 67 ? -12.594 -7.667 17.752 1.00 96.88 67 VAL A C 1
ATOM 473 O O . VAL A 1 67 ? -12.510 -7.145 18.864 1.00 96.88 67 VAL A O 1
ATOM 476 N N . THR A 1 68 ? -12.899 -8.950 17.569 1.00 96.94 68 THR A N 1
ATOM 477 C CA . THR A 1 68 ? -13.193 -9.889 18.661 1.00 96.94 68 THR A CA 1
ATOM 478 C C . THR A 1 68 ? -11.904 -10.514 19.192 1.00 96.94 68 THR A C 1
ATOM 480 O O . THR A 1 68 ? -11.752 -10.717 20.397 1.00 96.94 68 THR A O 1
ATOM 483 N N . SER A 1 69 ? -10.950 -10.792 18.301 1.00 95.25 69 SER A N 1
ATOM 484 C CA . SER A 1 69 ? -9.606 -11.273 18.629 1.00 95.25 69 SER A CA 1
ATOM 485 C C . SER A 1 69 ? -8.631 -10.978 17.484 1.00 95.25 69 SER A C 1
ATOM 487 O O . SER A 1 69 ? -9.043 -10.504 16.430 1.00 95.25 69 SER A O 1
ATOM 489 N N . ALA A 1 70 ? -7.352 -11.331 17.647 1.00 92.38 70 ALA A N 1
ATOM 490 C CA . ALA A 1 70 ? -6.355 -11.214 16.579 1.00 92.38 70 ALA A CA 1
ATOM 491 C C . ALA A 1 70 ? -6.669 -12.048 15.320 1.00 92.38 70 ALA A C 1
ATOM 493 O O . ALA A 1 70 ? -6.021 -11.873 14.292 1.00 92.38 70 ALA A O 1
ATOM 494 N N . THR A 1 71 ? -7.652 -12.949 15.382 1.00 96.31 71 THR A N 1
ATOM 495 C CA . THR A 1 71 ? -8.018 -13.839 14.273 1.00 96.31 71 THR A CA 1
ATOM 496 C C . THR A 1 71 ? -9.495 -13.769 13.893 1.00 96.31 71 THR A C 1
ATOM 498 O O . THR A 1 71 ? -9.959 -14.585 13.097 1.00 96.31 71 THR A O 1
ATOM 501 N N . GLU A 1 72 ? -10.258 -12.840 14.476 1.00 96.88 72 GLU A N 1
ATOM 502 C CA . GLU A 1 72 ? -11.711 -12.781 14.309 1.00 96.88 72 GLU A CA 1
ATOM 503 C C . GLU A 1 72 ? -12.254 -11.356 14.436 1.00 96.88 72 GLU A C 1
ATOM 505 O O . GLU A 1 72 ? -11.941 -10.633 15.388 1.00 96.88 72 GLU A O 1
ATOM 510 N N . VAL A 1 73 ? -13.117 -10.982 13.492 1.00 97.75 73 VAL A N 1
ATOM 511 C CA . VAL A 1 73 ? -13.792 -9.683 13.440 1.00 97.75 73 VAL A CA 1
ATOM 512 C C . VAL A 1 73 ? -15.268 -9.835 13.101 1.00 97.75 73 VAL A C 1
ATOM 514 O O . VAL A 1 73 ? -15.670 -10.797 12.454 1.00 97.75 73 VAL A O 1
ATOM 517 N N . GLU A 1 74 ? -16.057 -8.836 13.481 1.00 97.88 74 GLU A N 1
ATOM 518 C CA . GLU A 1 74 ? -17.452 -8.681 13.072 1.00 97.88 74 GLU A CA 1
ATOM 519 C C . GLU A 1 74 ? -17.566 -7.615 11.981 1.00 97.88 74 GLU A C 1
ATOM 521 O O . GLU A 1 74 ? -17.007 -6.523 12.108 1.00 97.88 74 GLU A O 1
ATOM 526 N N . LEU A 1 75 ? -18.319 -7.906 10.923 1.00 97.38 75 LEU A N 1
ATOM 527 C CA . LEU A 1 75 ? -18.628 -6.983 9.832 1.00 97.38 75 LEU A CA 1
ATOM 528 C C . LEU A 1 75 ? -19.792 -6.043 10.176 1.00 97.38 75 LEU A C 1
ATOM 530 O O . LEU A 1 75 ? -20.697 -6.376 10.937 1.00 97.38 75 LEU A O 1
ATOM 534 N N . SER A 1 76 ? -19.840 -4.881 9.523 1.00 97.19 76 SER A N 1
ATOM 535 C CA . SER A 1 76 ? -20.977 -3.950 9.604 1.00 97.19 76 SER A CA 1
ATOM 536 C C . SER A 1 76 ? -22.240 -4.433 8.880 1.00 97.19 76 SER A C 1
ATOM 538 O O . SER A 1 76 ? -23.325 -3.893 9.104 1.00 97.19 76 SER A O 1
ATOM 540 N N . ALA A 1 77 ? -22.123 -5.464 8.041 1.00 95.50 77 ALA A N 1
ATOM 541 C CA . ALA A 1 77 ? -23.235 -6.172 7.422 1.00 95.50 77 ALA A CA 1
ATOM 542 C C . ALA A 1 77 ? -22.904 -7.673 7.311 1.00 95.50 77 ALA A C 1
ATOM 544 O O . ALA A 1 77 ? -21.758 -7.999 6.992 1.00 95.50 77 ALA A O 1
ATOM 545 N N . PRO A 1 78 ? -23.875 -8.585 7.523 1.00 95.44 78 PRO A N 1
ATOM 546 C CA . PRO A 1 78 ? -23.627 -10.024 7.441 1.00 95.44 78 PRO A CA 1
ATOM 547 C C . PRO A 1 78 ? -23.100 -10.452 6.069 1.00 95.44 78 PRO A C 1
ATOM 549 O O . PRO A 1 78 ? -23.534 -9.927 5.039 1.00 95.44 78 PRO A O 1
ATOM 552 N N . ALA A 1 79 ? -22.211 -11.442 6.047 1.00 95.38 79 ALA A N 1
ATOM 553 C CA . ALA A 1 79 ? -21.712 -12.052 4.826 1.00 95.38 79 ALA A CA 1
ATOM 554 C C . ALA A 1 79 ? -22.868 -12.618 3.977 1.00 95.38 79 ALA A C 1
ATOM 556 O O . ALA A 1 79 ? -23.817 -13.214 4.480 1.00 95.38 79 ALA A O 1
ATOM 557 N N . THR A 1 80 ? -22.788 -12.429 2.661 1.00 95.94 80 THR A N 1
ATOM 558 C CA . THR A 1 80 ? -23.767 -12.900 1.658 1.00 95.94 80 THR A CA 1
ATOM 559 C C . THR A 1 80 ? -23.389 -14.246 1.036 1.00 95.94 80 THR A C 1
ATOM 561 O O . THR A 1 80 ? -24.122 -14.788 0.208 1.00 95.94 80 THR A O 1
ATOM 564 N N . GLY A 1 81 ? -22.233 -14.786 1.413 1.00 92.81 81 GLY A N 1
ATOM 565 C CA . GLY A 1 81 ? -21.727 -16.075 0.967 1.00 92.81 81 GLY A CA 1
ATOM 566 C C . GLY A 1 81 ? -20.856 -16.713 2.041 1.00 92.81 81 GLY A C 1
ATOM 567 O O . GLY A 1 81 ? -20.506 -16.069 3.025 1.00 92.81 81 GLY A O 1
ATOM 568 N N . ALA A 1 82 ? -20.529 -17.987 1.844 1.00 94.31 82 ALA A N 1
ATOM 569 C CA . ALA A 1 82 ? -19.620 -18.728 2.706 1.00 94.31 82 ALA A CA 1
ATOM 570 C C . ALA A 1 82 ? -18.409 -19.206 1.905 1.00 94.31 82 ALA A C 1
ATOM 572 O O . ALA A 1 82 ? -18.534 -19.537 0.722 1.00 94.31 82 ALA A O 1
ATOM 573 N N . GLY A 1 83 ? -17.261 -19.293 2.563 1.00 92.25 83 GLY A N 1
ATOM 574 C CA . GLY A 1 83 ? -16.024 -19.776 1.968 1.00 92.25 83 GLY A CA 1
ATOM 575 C C . GLY A 1 83 ? -14.921 -19.919 3.006 1.00 92.25 83 GLY A C 1
ATOM 576 O O . GLY A 1 83 ? -15.004 -19.359 4.093 1.00 92.25 83 GLY A O 1
ATOM 577 N N . THR A 1 84 ? -13.888 -20.678 2.658 1.00 94.06 84 THR A N 1
ATOM 578 C CA . THR A 1 84 ? -12.649 -20.836 3.433 1.00 94.06 84 THR A CA 1
ATOM 579 C C . THR A 1 84 ? -11.471 -20.651 2.490 1.00 94.06 84 THR A C 1
ATOM 581 O O . THR A 1 84 ? -11.554 -21.111 1.350 1.00 94.06 84 THR A O 1
ATOM 584 N N . GLY A 1 85 ? -10.386 -20.030 2.950 1.00 89.75 85 GLY A N 1
ATOM 585 C CA . GLY A 1 85 ? -9.295 -19.631 2.058 1.00 89.75 85 GLY A CA 1
ATOM 586 C C . GLY A 1 85 ? -9.723 -18.525 1.093 1.00 89.75 85 GLY A C 1
ATOM 587 O O . GLY A 1 85 ? -9.325 -18.528 -0.070 1.00 89.75 85 GLY A O 1
ATOM 588 N N . VAL A 1 86 ? -10.627 -17.641 1.535 1.00 92.06 86 VAL A N 1
ATOM 589 C CA . VAL A 1 86 ? -11.008 -16.465 0.756 1.00 92.06 86 VAL A CA 1
ATOM 590 C C . VAL A 1 86 ? -9.950 -15.384 0.936 1.00 92.06 86 VAL A C 1
ATOM 592 O O . VAL A 1 86 ? -9.520 -15.114 2.057 1.00 92.06 86 VAL A O 1
ATOM 595 N N . THR A 1 87 ? -9.566 -14.732 -0.159 1.00 89.44 87 THR A N 1
ATOM 596 C CA . THR A 1 87 ? -8.760 -13.514 -0.081 1.00 89.44 87 THR A CA 1
ATOM 597 C C . THR A 1 87 ? -9.598 -12.404 0.548 1.00 89.44 87 THR A C 1
ATOM 599 O O . THR A 1 87 ? -10.681 -12.085 0.042 1.00 89.44 87 THR A O 1
ATOM 602 N N . LEU A 1 88 ? -9.113 -11.841 1.652 1.00 90.50 88 LEU A N 1
ATOM 603 C CA . LEU A 1 88 ? -9.653 -10.640 2.272 1.00 90.50 88 LEU A CA 1
ATOM 604 C C . LEU A 1 88 ? -8.715 -9.472 1.990 1.00 90.50 88 LEU 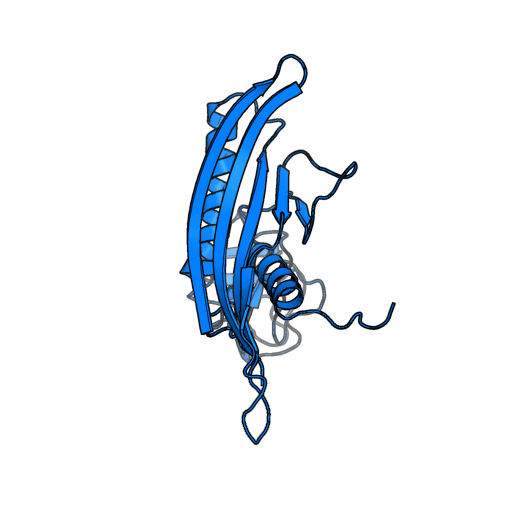A C 1
ATOM 606 O O . LEU A 1 88 ? -7.509 -9.568 2.189 1.00 90.50 88 LEU A O 1
ATOM 610 N N . THR A 1 89 ? -9.302 -8.354 1.595 1.00 88.69 89 THR A N 1
ATOM 611 C CA . THR A 1 89 ? -8.637 -7.069 1.414 1.00 88.69 89 THR A CA 1
ATOM 612 C C . THR A 1 89 ? -9.090 -6.145 2.535 1.00 88.69 89 THR A C 1
ATOM 614 O O . THR A 1 89 ? -10.270 -5.805 2.597 1.00 88.69 89 THR A O 1
ATOM 617 N N . ILE A 1 90 ? -8.184 -5.744 3.421 1.00 87.88 90 ILE A N 1
ATOM 618 C CA . ILE A 1 90 ? -8.452 -4.878 4.579 1.00 87.88 90 ILE A CA 1
ATOM 619 C C . ILE A 1 90 ? -7.680 -3.573 4.369 1.00 87.88 90 ILE A C 1
ATOM 621 O O . ILE A 1 90 ? -6.538 -3.619 3.931 1.00 87.88 90 ILE A O 1
ATOM 625 N N . GLY A 1 91 ? -8.242 -2.398 4.660 1.00 80.38 91 GLY A N 1
ATOM 626 C CA . GLY A 1 91 ? -7.443 -1.158 4.626 1.00 80.38 91 GLY A CA 1
ATOM 627 C C . GLY A 1 91 ? -6.204 -1.251 5.537 1.00 80.38 91 GLY A C 1
ATOM 628 O O . GLY A 1 91 ? -6.301 -1.796 6.638 1.00 80.38 91 GLY A O 1
ATOM 629 N N . VAL A 1 92 ? -5.039 -0.744 5.117 1.00 67.81 92 VAL A N 1
ATOM 630 C CA . VAL A 1 92 ? -3.865 -0.715 6.016 1.00 67.81 92 VAL A CA 1
ATOM 631 C C . VAL A 1 92 ? -4.083 0.281 7.158 1.00 67.81 92 VAL A C 1
ATOM 633 O O . VAL A 1 92 ? -4.742 1.308 6.994 1.00 67.81 92 VAL A O 1
ATOM 636 N N . GLU A 1 93 ? -3.583 -0.043 8.348 1.00 63.81 93 GLU A N 1
ATOM 637 C CA . GLU A 1 93 ? -3.673 0.836 9.522 1.00 63.81 93 GLU A CA 1
ATOM 638 C C . GLU A 1 93 ? -2.716 1.999 9.465 1.00 63.81 93 GLU A C 1
ATOM 640 O O . GLU A 1 93 ? -3.106 3.144 9.673 1.00 63.81 93 GLU A O 1
ATOM 645 N N . ASP A 1 94 ? -1.465 1.677 9.176 1.00 65.25 94 ASP A N 1
ATOM 646 C CA . ASP A 1 94 ? -0.364 2.594 9.394 1.00 65.25 94 ASP A CA 1
ATOM 647 C C . ASP A 1 94 ? -0.422 3.756 8.399 1.00 65.25 94 ASP A C 1
ATOM 649 O O . ASP A 1 94 ? 0.072 4.848 8.681 1.00 65.25 94 ASP A O 1
ATOM 653 N N . LEU A 1 95 ? -1.143 3.573 7.283 1.00 74.88 95 LEU A N 1
ATOM 654 C CA . LEU A 1 95 ? -1.445 4.615 6.300 1.00 74.88 95 LEU A CA 1
ATOM 655 C C . LEU A 1 95 ? -2.862 5.198 6.423 1.00 74.88 95 LEU A C 1
ATOM 657 O O . LEU A 1 95 ? -3.322 5.891 5.513 1.00 74.88 95 LEU A O 1
ATOM 661 N N . ALA A 1 96 ? -3.587 4.950 7.516 1.00 72.31 96 ALA A N 1
ATOM 662 C CA . ALA A 1 96 ? -4.887 5.575 7.734 1.00 72.31 96 ALA A CA 1
ATOM 663 C C . ALA A 1 96 ? -4.747 7.109 7.746 1.00 72.31 96 ALA A C 1
ATOM 665 O O . ALA A 1 96 ? -3.993 7.676 8.530 1.00 72.31 96 ALA A O 1
ATOM 666 N N . GLY A 1 97 ? -5.475 7.788 6.854 1.00 77.94 97 GLY A N 1
ATOM 667 C CA . GLY A 1 97 ? -5.388 9.245 6.688 1.00 77.94 97 GLY A CA 1
ATOM 668 C C . GLY A 1 97 ? -4.187 9.735 5.869 1.00 77.94 97 GLY A C 1
ATOM 669 O O . GLY A 1 97 ? -4.118 10.927 5.580 1.00 77.94 97 GLY A O 1
ATOM 670 N N . VAL A 1 98 ? -3.294 8.839 5.439 1.00 89.94 98 VAL A N 1
ATOM 671 C CA . VAL A 1 98 ? -2.188 9.157 4.531 1.00 89.94 98 VAL A CA 1
ATOM 672 C C . VAL A 1 98 ? -2.710 9.161 3.094 1.00 89.94 98 VAL A C 1
ATOM 674 O O . VAL A 1 98 ? -3.340 8.210 2.628 1.00 89.94 98 VAL A O 1
ATOM 677 N N . GLN A 1 99 ? -2.455 10.244 2.367 1.00 92.69 99 GLN A N 1
ATOM 678 C CA . GLN A 1 99 ? -2.739 10.330 0.936 1.00 92.69 99 GLN A CA 1
ATOM 679 C C . GLN A 1 99 ? -1.751 9.439 0.160 1.00 92.69 99 GLN A C 1
ATOM 681 O O . GLN A 1 99 ? -0.556 9.557 0.378 1.00 92.69 99 GLN A O 1
ATOM 686 N N . VAL A 1 100 ? -2.192 8.567 -0.757 1.00 91.88 100 VAL A N 1
ATOM 687 C CA . VAL A 1 100 ? -1.285 7.635 -1.474 1.00 91.88 100 VAL A CA 1
ATOM 688 C C . VAL A 1 100 ? -1.486 7.701 -2.992 1.00 91.88 100 VAL A C 1
ATOM 690 O O . VAL A 1 100 ? -2.372 7.042 -3.527 1.00 91.88 100 VAL A O 1
ATOM 693 N N . GLU A 1 101 ? -0.686 8.465 -3.724 1.00 91.12 101 GLU A N 1
ATOM 694 C CA . GLU A 1 101 ? -0.945 8.760 -5.144 1.00 91.12 101 GLU A CA 1
ATOM 695 C C . GLU A 1 101 ? 0.064 8.111 -6.111 1.00 91.12 101 GLU A C 1
ATOM 697 O O . GLU A 1 101 ? 1.245 7.978 -5.794 1.00 91.12 101 GLU A O 1
ATOM 702 N N . PRO A 1 102 ? -0.341 7.747 -7.343 1.00 89.81 102 PRO A N 1
ATOM 703 C CA . PRO A 1 102 ? 0.568 7.181 -8.348 1.00 89.81 102 PRO A CA 1
ATOM 704 C C . PRO A 1 102 ? 1.535 8.217 -8.955 1.00 89.81 102 PRO A C 1
ATOM 706 O O . PRO A 1 102 ? 2.272 7.905 -9.886 1.00 89.81 102 PRO A O 1
ATOM 709 N N . GLY A 1 103 ? 1.507 9.460 -8.473 1.00 91.50 103 GLY A N 1
ATOM 710 C CA . GLY A 1 103 ? 2.320 10.571 -8.948 1.00 91.50 103 GLY A CA 1
ATOM 711 C C . GLY A 1 103 ? 2.233 11.763 -7.998 1.00 91.50 103 GLY A C 1
ATOM 712 O O . GLY A 1 103 ? 1.385 11.789 -7.107 1.00 91.50 103 GLY A O 1
ATOM 713 N N . TRP A 1 104 ? 3.091 12.764 -8.204 1.00 93.94 104 TRP A N 1
ATOM 714 C CA . TRP A 1 104 ? 3.108 13.989 -7.398 1.00 93.94 104 TRP A CA 1
ATOM 715 C C . TRP A 1 104 ? 1.711 14.651 -7.305 1.00 93.94 104 TRP A C 1
ATOM 717 O O . TRP A 1 104 ? 1.171 15.054 -8.341 1.00 93.94 104 TRP A O 1
ATOM 727 N N . PRO A 1 105 ? 1.138 14.824 -6.093 1.00 91.94 105 PRO A N 1
ATOM 728 C CA . PRO A 1 105 ? -0.213 15.370 -5.905 1.00 91.94 105 PRO A CA 1
ATOM 729 C C . PRO A 1 105 ? -0.321 16.889 -6.123 1.00 91.94 105 PRO A C 1
ATOM 731 O O . PRO A 1 105 ? -1.424 17.440 -6.131 1.00 91.94 105 PRO A O 1
ATOM 734 N N . GLY A 1 106 ? 0.799 17.594 -6.315 1.00 93.38 106 GLY A N 1
ATOM 735 C CA . GLY A 1 106 ? 0.784 19.032 -6.582 1.00 93.38 106 GLY A CA 1
ATOM 736 C C . GLY A 1 106 ? 0.172 19.836 -5.441 1.00 93.38 106 GLY A C 1
ATOM 737 O O . GLY A 1 106 ? 0.476 19.620 -4.270 1.00 93.38 106 GLY A O 1
ATOM 738 N N . ASP A 1 107 ? -0.713 20.763 -5.795 1.00 94.31 107 ASP A N 1
ATOM 739 C CA . ASP A 1 107 ? -1.383 21.656 -4.843 1.00 94.31 107 ASP A CA 1
ATOM 740 C C . ASP A 1 107 ? -2.396 20.930 -3.934 1.00 94.31 107 ASP A C 1
ATOM 742 O O . ASP A 1 107 ? -2.942 21.539 -3.017 1.00 94.31 107 ASP A O 1
ATOM 746 N N . GLN A 1 108 ? -2.660 19.643 -4.181 1.00 93.19 108 GLN A N 1
ATOM 747 C CA . GLN A 1 108 ? -3.542 18.792 -3.374 1.00 93.19 108 GLN A CA 1
ATOM 748 C C . GLN A 1 108 ? -2.770 17.956 -2.342 1.00 93.19 108 GLN A C 1
ATOM 750 O O . GLN A 1 108 ? -3.289 16.953 -1.861 1.00 93.19 108 GLN A O 1
ATOM 755 N N . LEU A 1 109 ? -1.514 18.309 -2.062 1.00 94.19 109 LEU A N 1
ATOM 756 C CA . LEU A 1 109 ? -0.680 17.602 -1.097 1.00 94.19 109 LEU A CA 1
ATOM 757 C C . LEU A 1 109 ? -1.198 17.801 0.334 1.00 94.19 109 LEU A C 1
ATOM 759 O O . LEU A 1 109 ? -1.156 18.909 0.874 1.00 94.19 109 LEU A O 1
ATOM 763 N N . GLU A 1 110 ? -1.607 16.704 0.959 1.00 94.31 110 GLU A N 1
ATOM 764 C CA . GLU A 1 110 ? -2.035 16.661 2.355 1.00 94.31 110 GLU A CA 1
ATOM 765 C C . GLU A 1 110 ? -0.846 16.611 3.333 1.00 94.31 110 GLU A C 1
ATOM 767 O O . GLU A 1 110 ? 0.322 16.514 2.946 1.00 94.31 110 GLU A O 1
ATOM 772 N N . ALA A 1 111 ? -1.130 16.715 4.638 1.00 93.12 111 ALA A N 1
ATOM 773 C CA . ALA A 1 111 ? -0.118 16.697 5.701 1.00 93.12 111 ALA A CA 1
ATOM 774 C C . ALA A 1 111 ? 0.762 15.434 5.669 1.00 93.12 111 ALA A C 1
ATOM 776 O O . ALA A 1 111 ? 1.984 15.535 5.793 1.00 93.12 111 ALA A O 1
ATOM 777 N N . GLU A 1 112 ? 0.148 14.276 5.440 1.00 94.94 112 GLU A N 1
ATOM 778 C CA . GLU A 1 112 ? 0.826 12.993 5.287 1.00 94.94 112 GLU A CA 1
ATOM 779 C C . GLU A 1 112 ? 0.524 12.430 3.902 1.00 94.94 112 GLU A C 1
ATOM 781 O O . GLU A 1 112 ? -0.642 12.293 3.524 1.00 94.94 112 GLU A O 1
ATOM 786 N N . ALA A 1 113 ? 1.570 12.123 3.139 1.00 95.12 113 ALA A N 1
ATOM 787 C CA . ALA A 1 113 ? 1.407 11.628 1.783 1.00 95.12 113 ALA A CA 1
ATOM 788 C C . ALA A 1 113 ? 2.527 10.673 1.370 1.00 95.12 113 ALA A C 1
ATOM 790 O O . ALA A 1 113 ? 3.685 10.861 1.735 1.00 95.12 113 ALA A O 1
ATOM 791 N N . VAL A 1 114 ? 2.168 9.701 0.541 1.00 95.44 114 VAL A N 1
ATOM 792 C CA . VAL A 1 114 ? 3.051 8.821 -0.215 1.00 95.44 114 VAL A CA 1
ATOM 793 C C . VAL A 1 114 ? 2.744 9.040 -1.690 1.00 95.44 114 VAL A C 1
ATOM 795 O O . VAL A 1 114 ? 1.579 9.062 -2.087 1.00 95.44 114 VAL A O 1
ATOM 798 N N . TRP A 1 115 ? 3.758 9.209 -2.525 1.00 95.12 115 TRP A N 1
ATOM 799 C CA . TRP A 1 115 ? 3.550 9.261 -3.966 1.00 95.12 115 TRP A CA 1
ATOM 800 C C . TRP A 1 115 ? 4.712 8.659 -4.730 1.00 95.12 115 TRP A C 1
ATOM 802 O O . TRP A 1 115 ? 5.831 8.582 -4.231 1.00 95.12 115 TRP A O 1
ATOM 812 N N . VAL A 1 116 ? 4.446 8.250 -5.965 1.00 95.12 116 VAL A N 1
ATOM 813 C CA . VAL A 1 116 ? 5.500 7.773 -6.860 1.00 95.12 116 VAL A CA 1
ATOM 814 C C . VAL A 1 116 ? 6.158 8.961 -7.554 1.00 95.12 116 VAL A C 1
ATOM 816 O O . VAL A 1 116 ? 5.486 9.827 -8.116 1.00 95.12 116 VAL A O 1
ATOM 819 N N . ASP A 1 117 ? 7.480 9.018 -7.477 1.00 93.94 117 ASP A N 1
ATOM 820 C CA . ASP A 1 117 ? 8.305 10.001 -8.176 1.00 93.94 117 ASP A CA 1
ATOM 821 C C . ASP A 1 117 ? 8.815 9.419 -9.510 1.00 93.94 117 ASP A C 1
ATOM 823 O O . ASP A 1 117 ? 8.214 8.497 -10.066 1.00 93.94 117 ASP A O 1
ATOM 827 N N . GLU A 1 118 ? 9.877 9.976 -10.084 1.00 90.50 118 GLU A N 1
ATOM 828 C CA . GLU A 1 118 ? 10.342 9.622 -11.424 1.00 90.50 118 GLU A CA 1
ATOM 829 C C . GLU A 1 118 ? 10.617 8.113 -11.613 1.00 90.50 118 GLU A C 1
ATOM 831 O O . GLU A 1 118 ? 11.501 7.517 -10.995 1.00 90.50 118 GLU A O 1
ATOM 836 N N . LEU A 1 119 ? 9.863 7.500 -12.534 1.00 90.44 119 LEU A N 1
ATOM 837 C CA . LEU A 1 119 ? 10.049 6.116 -12.973 1.00 90.44 119 LEU A CA 1
ATOM 838 C C . LEU A 1 119 ? 11.211 6.015 -13.970 1.00 90.44 119 LEU A C 1
ATOM 840 O O . LEU A 1 119 ? 11.005 6.075 -15.187 1.00 90.44 119 LEU A O 1
ATOM 844 N N . ASP A 1 120 ? 12.423 5.816 -13.465 1.00 89.94 120 ASP A N 1
ATOM 845 C CA . ASP A 1 120 ? 13.610 5.611 -14.299 1.00 89.94 120 ASP A CA 1
ATOM 846 C C . ASP A 1 120 ? 13.905 4.122 -14.552 1.00 89.94 120 ASP A C 1
ATOM 848 O O . ASP A 1 120 ? 13.545 3.251 -13.761 1.00 89.94 120 ASP A O 1
ATOM 852 N N . GLY A 1 121 ? 14.543 3.808 -15.682 1.00 89.69 121 GLY A N 1
ATOM 853 C CA . GLY A 1 121 ? 14.959 2.444 -15.996 1.00 89.69 121 GLY A CA 1
ATOM 854 C C . GLY A 1 121 ? 15.328 2.197 -17.452 1.00 89.69 121 GLY A C 1
ATOM 855 O O . GLY A 1 121 ? 15.032 2.992 -18.345 1.00 89.69 121 GLY A O 1
ATOM 856 N N . GLU A 1 122 ? 15.857 1.010 -17.722 1.00 90.75 122 GLU A N 1
ATOM 857 C CA . GLU A 1 122 ? 16.327 0.568 -19.032 1.00 90.75 122 GLU A CA 1
ATOM 858 C C . GLU A 1 122 ? 15.423 -0.525 -19.624 1.00 90.75 122 GLU A C 1
ATOM 860 O O . GLU A 1 122 ? 15.157 -1.547 -18.991 1.00 90.75 122 GLU A O 1
ATOM 865 N N . VAL A 1 123 ? 14.996 -0.333 -20.879 1.00 89.06 123 VAL A N 1
ATOM 866 C CA . VAL A 1 123 ? 14.249 -1.342 -21.646 1.00 89.06 123 VAL A CA 1
ATOM 867 C C . VAL A 1 123 ? 15.153 -1.959 -22.704 1.00 89.06 123 VAL A C 1
ATOM 869 O O . VAL A 1 123 ? 15.602 -1.278 -23.628 1.00 89.06 123 VAL A O 1
ATOM 872 N N . THR A 1 124 ? 15.335 -3.274 -22.638 1.00 87.81 124 THR A N 1
ATOM 873 C CA . THR A 1 124 ? 16.032 -4.058 -23.659 1.00 87.81 124 THR A CA 1
ATOM 874 C C . THR A 1 124 ? 15.036 -4.831 -24.523 1.00 87.81 124 THR A C 1
ATOM 876 O O . THR A 1 124 ? 14.153 -5.532 -24.029 1.00 87.81 124 THR A O 1
ATOM 879 N N . TYR A 1 125 ? 15.185 -4.730 -25.848 1.00 84.25 125 TYR A N 1
ATOM 880 C CA . TYR A 1 125 ? 14.355 -5.448 -26.819 1.00 84.25 125 TYR A CA 1
ATOM 881 C C . TYR A 1 125 ? 15.202 -5.968 -27.994 1.00 84.25 125 TYR A C 1
ATOM 883 O O . TYR A 1 125 ? 15.887 -5.191 -28.666 1.00 84.25 125 TYR A O 1
ATOM 891 N N . PRO A 1 126 ? 15.166 -7.278 -28.304 1.00 82.00 126 PRO A N 1
ATOM 892 C CA . PRO A 1 126 ? 15.992 -7.830 -29.366 1.00 82.00 126 PRO A CA 1
ATOM 893 C C . PRO A 1 126 ? 15.383 -7.488 -30.735 1.00 82.00 126 PRO A C 1
ATOM 895 O O . PRO A 1 126 ? 14.266 -7.882 -31.068 1.00 82.00 126 PRO A O 1
ATO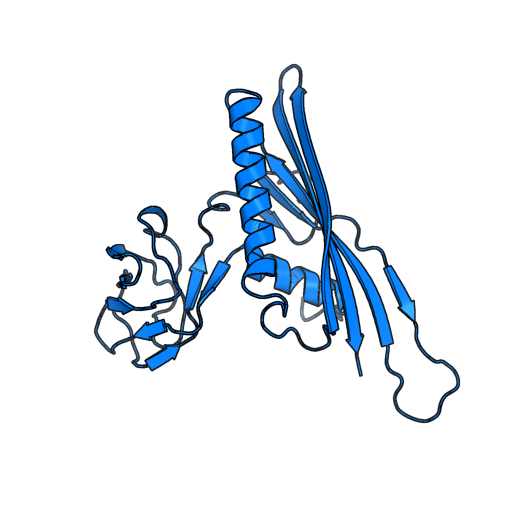M 898 N N . VAL A 1 127 ? 16.105 -6.727 -31.562 1.00 83.31 127 VAL A N 1
ATOM 899 C CA . VAL A 1 127 ? 15.555 -6.179 -32.818 1.00 83.31 127 VAL A CA 1
ATOM 900 C C . VAL A 1 127 ? 15.715 -7.086 -34.047 1.00 83.31 127 VAL A C 1
ATOM 902 O O . VAL A 1 127 ? 14.937 -6.928 -34.987 1.00 83.31 127 VAL A O 1
ATOM 905 N N . MET A 1 128 ? 16.606 -8.086 -34.017 1.00 83.75 128 MET A N 1
ATOM 906 C CA . MET A 1 128 ? 16.950 -8.957 -35.162 1.00 83.75 128 MET A CA 1
ATOM 907 C C . MET A 1 128 ? 16.925 -10.460 -3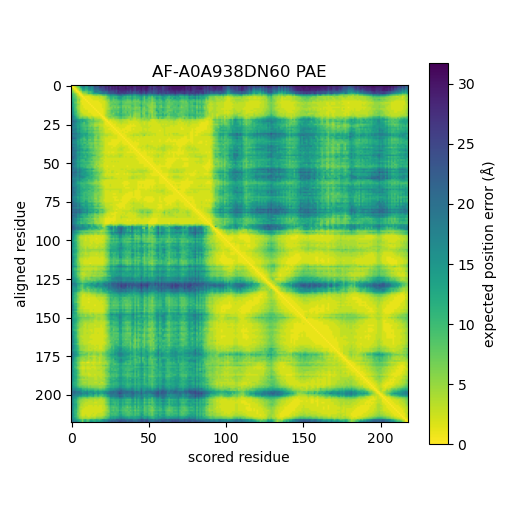4.819 1.00 83.75 128 MET A C 1
ATOM 909 O O . MET A 1 128 ? 17.860 -11.198 -35.112 1.00 83.75 128 MET A O 1
ATOM 913 N N . VAL A 1 129 ? 15.846 -10.918 -34.188 1.00 79.56 129 VAL A N 1
ATOM 914 C CA . VAL A 1 129 ? 15.566 -12.338 -33.903 1.00 79.56 129 VAL A CA 1
ATOM 915 C C . VAL A 1 129 ? 14.213 -12.727 -34.499 1.00 79.56 129 VAL A C 1
ATOM 917 O O . VAL A 1 129 ? 13.309 -11.893 -34.577 1.00 79.56 129 VAL A O 1
ATOM 920 N N . GLY A 1 130 ? 14.088 -13.975 -34.960 1.00 77.00 130 GLY A N 1
ATOM 921 C CA . GLY A 1 130 ? 12.822 -14.524 -35.451 1.00 77.00 130 GLY A CA 1
ATOM 922 C C . GLY A 1 130 ? 11.869 -14.862 -34.300 1.00 77.00 130 GLY A C 1
ATOM 923 O O . GLY A 1 130 ? 12.319 -15.290 -33.242 1.00 77.00 130 GLY A O 1
ATOM 924 N N . GLY A 1 131 ? 10.562 -14.698 -34.514 1.00 80.50 131 GLY A N 1
ATOM 925 C CA . GLY A 1 131 ? 9.528 -14.939 -33.498 1.00 80.50 131 GLY A CA 1
ATOM 926 C C . GLY A 1 131 ? 9.046 -13.671 -32.779 1.00 80.50 131 GLY A C 1
ATOM 927 O O . GLY A 1 131 ? 9.394 -12.551 -33.160 1.00 80.50 131 GLY A O 1
ATOM 928 N N . ARG A 1 132 ? 8.191 -13.852 -31.761 1.00 73.75 132 ARG A N 1
ATOM 929 C CA . ARG A 1 132 ? 7.700 -12.765 -30.899 1.00 73.75 132 ARG A CA 1
ATOM 930 C C . ARG A 1 132 ? 8.840 -12.290 -29.991 1.00 73.75 132 ARG A C 1
ATOM 932 O O . ARG A 1 132 ? 9.604 -13.100 -29.478 1.00 73.75 132 ARG A O 1
ATOM 939 N N . LYS A 1 133 ? 8.996 -10.972 -29.859 1.00 78.00 133 LYS A N 1
ATOM 940 C CA . LYS A 1 133 ? 10.114 -10.346 -29.141 1.00 78.00 133 LYS A CA 1
ATOM 941 C C . LYS A 1 133 ? 9.695 -10.039 -27.711 1.00 78.00 133 LYS A C 1
ATOM 943 O O . LYS A 1 133 ? 8.765 -9.263 -27.526 1.00 78.00 133 LYS A O 1
ATOM 948 N N . HIS A 1 134 ? 10.436 -10.559 -26.741 1.00 79.56 134 HIS A N 1
ATOM 949 C CA . HIS A 1 134 ? 10.243 -10.194 -25.342 1.00 79.56 134 HIS A CA 1
ATOM 950 C C . HIS A 1 134 ? 10.838 -8.814 -25.063 1.00 79.56 134 HIS A C 1
ATOM 952 O O . HIS A 1 134 ? 11.949 -8.507 -25.508 1.00 79.56 134 HIS A O 1
ATOM 958 N N . ARG A 1 135 ? 10.094 -7.987 -24.330 1.00 84.94 135 ARG A N 1
ATOM 959 C CA . ARG A 1 135 ? 10.609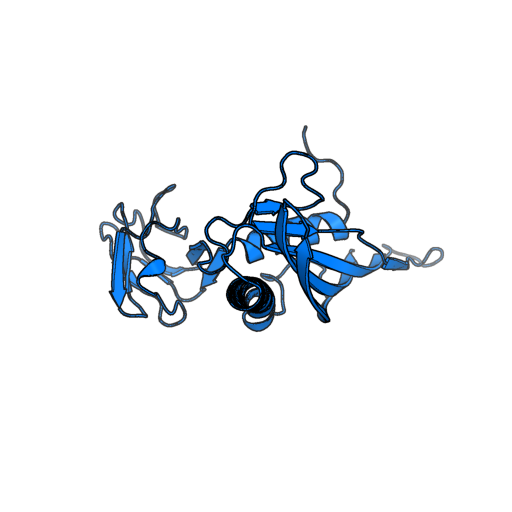 -6.737 -23.760 1.00 84.94 135 ARG A CA 1
ATOM 960 C C . ARG A 1 135 ? 11.062 -7.039 -22.343 1.00 84.94 135 ARG A C 1
ATOM 962 O O . ARG A 1 135 ? 10.254 -7.521 -21.556 1.00 84.94 135 ARG A O 1
ATOM 969 N N . ASP A 1 136 ? 12.329 -6.787 -22.061 1.00 89.50 136 ASP A N 1
ATOM 970 C CA . ASP A 1 136 ? 12.926 -6.941 -20.738 1.00 89.50 136 ASP A CA 1
ATOM 971 C C . ASP A 1 136 ? 13.126 -5.532 -20.171 1.00 89.50 136 ASP A C 1
ATOM 973 O O . ASP A 1 136 ? 13.782 -4.706 -20.808 1.00 89.50 136 ASP A O 1
ATOM 977 N N . ASP A 1 137 ? 12.491 -5.224 -19.047 1.00 92.31 137 ASP A N 1
ATOM 978 C CA . ASP A 1 137 ? 12.461 -3.885 -18.459 1.00 92.31 137 ASP A CA 1
ATOM 979 C C . ASP A 1 137 ? 12.991 -3.948 -17.028 1.00 92.31 137 ASP A C 1
ATOM 981 O O . ASP A 1 137 ? 12.476 -4.703 -16.200 1.00 92.31 137 ASP A O 1
ATOM 985 N N . LYS A 1 138 ? 14.034 -3.167 -16.749 1.00 93.75 138 LYS A N 1
ATOM 986 C CA . LYS A 1 138 ? 14.596 -2.998 -15.410 1.00 93.75 138 LYS A CA 1
ATOM 987 C C . LYS A 1 138 ? 14.445 -1.548 -15.011 1.00 93.75 138 LYS A C 1
ATOM 989 O O . LYS A 1 138 ? 15.025 -0.674 -15.652 1.00 93.75 138 LYS A O 1
ATOM 994 N N . PHE A 1 139 ? 13.672 -1.292 -13.971 1.00 93.12 139 PHE A N 1
ATOM 995 C CA . PHE A 1 139 ? 13.288 0.062 -13.598 1.00 93.12 139 PHE A CA 1
ATOM 996 C C . PHE A 1 139 ? 13.122 0.203 -12.093 1.00 93.12 139 PHE A C 1
ATOM 998 O O . PHE A 1 139 ? 13.047 -0.783 -11.365 1.00 93.12 139 PHE A O 1
ATOM 1005 N N . THR A 1 140 ? 13.082 1.441 -11.627 1.00 94.88 140 THR A N 1
ATOM 1006 C CA . THR A 1 140 ? 12.883 1.777 -10.221 1.00 94.88 140 THR A CA 1
ATOM 1007 C C . THR A 1 140 ? 11.562 2.499 -10.024 1.00 94.88 140 THR A C 1
ATOM 1009 O O . THR A 1 140 ? 11.194 3.354 -10.829 1.00 94.88 140 THR A O 1
ATOM 1012 N N . ILE A 1 141 ? 10.879 2.181 -8.928 1.00 94.38 141 ILE A N 1
ATOM 1013 C CA . ILE A 1 141 ? 9.692 2.881 -8.445 1.00 94.38 141 ILE A CA 1
ATOM 1014 C C . ILE A 1 141 ? 10.065 3.551 -7.116 1.00 94.38 141 ILE A C 1
ATOM 1016 O O . ILE A 1 141 ? 10.131 2.869 -6.090 1.00 94.38 141 ILE A O 1
ATOM 1020 N N . PRO A 1 142 ? 10.381 4.856 -7.117 1.00 95.50 142 PRO A N 1
ATOM 1021 C CA . PRO A 1 142 ? 10.607 5.607 -5.889 1.00 95.50 142 PRO A CA 1
ATOM 1022 C C . PRO A 1 142 ? 9.273 6.051 -5.276 1.00 95.50 142 PRO A C 1
ATOM 1024 O O . PRO A 1 142 ? 8.569 6.880 -5.846 1.00 95.50 142 PRO A O 1
ATOM 1027 N N . PHE A 1 143 ? 8.944 5.526 -4.100 1.00 95.62 143 PHE A N 1
ATOM 1028 C CA . PHE A 1 143 ? 7.893 6.041 -3.229 1.00 95.62 143 PHE A CA 1
ATOM 1029 C C . PHE A 1 143 ? 8.475 7.151 -2.359 1.00 95.62 143 PHE A C 1
ATOM 1031 O O . PHE A 1 143 ? 9.252 6.887 -1.443 1.00 95.62 143 PHE A O 1
ATOM 1038 N N . GLN A 1 144 ? 8.112 8.391 -2.656 1.00 97.00 144 GLN A N 1
ATOM 1039 C CA . GLN A 1 144 ? 8.381 9.535 -1.797 1.00 97.00 144 GLN A CA 1
ATOM 1040 C C . GLN A 1 144 ? 7.335 9.598 -0.696 1.00 97.00 144 GLN A C 1
ATOM 1042 O O . GLN A 1 144 ? 6.161 9.313 -0.922 1.00 97.00 144 GLN A O 1
ATOM 1047 N N . ILE A 1 145 ? 7.768 10.002 0.489 1.00 96.94 145 ILE A N 1
ATOM 1048 C CA . ILE A 1 145 ? 6.952 10.052 1.692 1.00 96.94 145 ILE A CA 1
ATOM 1049 C C . ILE A 1 145 ? 7.121 11.427 2.317 1.00 96.94 145 ILE A C 1
ATOM 1051 O O . ILE A 1 145 ? 8.234 11.945 2.436 1.00 96.94 145 ILE A O 1
ATOM 1055 N N . ARG A 1 146 ? 6.017 12.013 2.762 1.00 96.00 146 ARG A N 1
ATOM 1056 C CA . ARG A 1 146 ? 5.990 13.248 3.535 1.00 96.00 146 ARG A CA 1
ATOM 1057 C C . ARG A 1 146 ? 5.157 13.055 4.789 1.00 96.00 146 ARG A C 1
ATOM 1059 O O . ARG A 1 146 ? 4.050 12.536 4.715 1.00 96.00 146 ARG A O 1
ATOM 1066 N N . VAL A 1 147 ? 5.659 13.580 5.902 1.00 95.94 147 VAL A N 1
ATOM 1067 C CA . VAL A 1 147 ? 4.916 13.738 7.157 1.00 95.94 147 VAL A CA 1
ATOM 1068 C C . VAL A 1 147 ? 5.028 15.184 7.615 1.00 95.94 147 VAL A C 1
ATOM 1070 O O . VAL A 1 147 ? 6.126 15.731 7.676 1.00 95.94 147 VAL A O 1
ATOM 1073 N N . ALA A 1 148 ? 3.911 15.818 7.947 1.00 93.94 148 ALA A N 1
ATOM 1074 C CA . ALA A 1 148 ? 3.869 17.168 8.493 1.00 93.94 148 ALA A CA 1
ATOM 1075 C C . ALA A 1 148 ? 2.737 17.304 9.516 1.00 93.94 148 ALA A C 1
ATOM 1077 O O . ALA A 1 148 ? 1.829 16.482 9.568 1.00 93.94 148 ALA A O 1
ATOM 1078 N N . GLY A 1 149 ? 2.774 18.372 10.316 1.00 90.00 149 GLY A N 1
ATOM 1079 C CA . GLY A 1 149 ? 1.738 18.652 11.320 1.00 90.00 149 GLY A CA 1
ATOM 1080 C C . GLY A 1 149 ? 1.933 17.932 12.658 1.00 90.00 149 GLY A C 1
ATOM 1081 O O . GLY A 1 149 ? 1.106 18.089 13.553 1.00 90.00 149 GLY A O 1
ATOM 1082 N N . GLN A 1 150 ? 3.035 17.199 12.810 1.00 91.06 150 GLN A N 1
ATOM 1083 C CA . GLN A 1 150 ? 3.459 16.599 14.073 1.00 91.06 150 GLN A CA 1
ATOM 1084 C C . GLN A 1 150 ? 4.061 17.660 15.015 1.00 91.06 150 GLN A C 1
ATOM 1086 O O . GLN A 1 150 ? 4.456 18.748 14.580 1.00 91.06 150 GLN A O 1
ATOM 1091 N N . SER A 1 151 ? 4.101 17.373 16.321 1.00 89.06 151 SER A N 1
ATOM 1092 C CA . SER A 1 151 ? 4.470 18.361 17.348 1.00 89.06 151 SER A CA 1
ATOM 1093 C C . SER A 1 151 ? 5.957 18.702 17.374 1.00 89.06 151 SER A C 1
ATOM 1095 O O . SER A 1 151 ? 6.326 19.805 17.781 1.00 89.06 151 SER A O 1
ATOM 1097 N N . ASP A 1 152 ? 6.810 17.764 16.967 1.00 93.00 152 ASP A N 1
ATOM 1098 C CA . ASP A 1 152 ? 8.262 17.853 17.093 1.00 93.00 152 ASP A CA 1
ATOM 1099 C C . ASP A 1 152 ? 8.978 16.883 16.132 1.00 93.00 152 ASP A C 1
ATOM 1101 O O . ASP A 1 152 ? 8.359 16.122 15.387 1.00 93.00 152 ASP A O 1
ATOM 1105 N N . LEU A 1 153 ? 10.314 16.931 16.123 1.00 93.75 153 LEU A N 1
ATOM 1106 C CA . LEU A 1 153 ? 11.159 16.065 15.288 1.00 93.75 153 LEU A CA 1
ATOM 1107 C C . LEU A 1 153 ? 10.992 14.579 15.604 1.00 93.75 153 LEU A C 1
ATOM 1109 O O . LEU A 1 153 ? 11.057 13.767 14.687 1.00 93.75 153 LEU A O 1
ATOM 1113 N N . ASP A 1 154 ? 10.772 14.226 16.866 1.00 94.75 154 ASP A N 1
ATOM 1114 C CA . ASP A 1 154 ? 10.732 12.832 17.305 1.00 94.75 154 ASP A CA 1
ATOM 1115 C C . ASP A 1 154 ? 9.418 12.159 16.892 1.00 94.75 154 ASP A C 1
ATOM 1117 O O . ASP A 1 154 ? 9.427 11.116 16.242 1.00 94.75 154 ASP A O 1
ATOM 1121 N N . SER A 1 155 ? 8.289 12.823 17.148 1.00 92.81 155 SER A N 1
ATOM 1122 C CA . SER A 1 155 ? 6.965 12.424 16.652 1.00 92.81 155 SER A CA 1
ATOM 1123 C C . SER A 1 155 ? 6.919 12.372 15.123 1.00 92.81 155 SER A C 1
ATOM 1125 O O . SER A 1 155 ? 6.379 11.424 14.558 1.00 92.81 155 SER A O 1
ATOM 1127 N N . THR A 1 156 ? 7.559 13.330 14.440 1.00 94.88 156 THR A N 1
ATOM 1128 C CA . THR A 1 156 ? 7.669 13.321 12.971 1.00 94.88 156 THR A CA 1
ATOM 1129 C C . THR A 1 156 ? 8.458 12.119 12.462 1.00 94.88 156 THR A C 1
ATOM 1131 O O . THR A 1 156 ? 8.013 11.453 11.533 1.00 94.88 156 THR A O 1
ATOM 1134 N N . MET A 1 157 ? 9.626 11.834 13.045 1.00 94.94 157 MET A N 1
ATOM 1135 C CA . MET A 1 157 ? 10.457 10.701 12.629 1.00 94.94 157 MET A CA 1
ATOM 1136 C C . MET A 1 157 ? 9.815 9.360 12.972 1.00 94.94 157 MET A C 1
ATOM 1138 O O . MET A 1 157 ? 9.917 8.430 12.176 1.00 94.94 157 MET A O 1
ATOM 1142 N N . THR A 1 158 ? 9.137 9.267 14.116 1.00 94.31 158 THR A N 1
ATOM 1143 C CA . THR A 1 158 ? 8.375 8.076 14.511 1.00 94.31 158 THR A CA 1
ATOM 1144 C C . THR A 1 158 ? 7.293 7.797 13.479 1.00 94.31 158 THR A C 1
ATOM 1146 O O . THR A 1 158 ? 7.292 6.730 12.873 1.00 94.31 158 THR A O 1
ATOM 1149 N N . ARG A 1 159 ? 6.461 8.799 13.173 1.00 92.81 159 ARG A N 1
ATOM 1150 C CA . ARG A 1 159 ? 5.394 8.669 12.180 1.00 92.81 159 ARG A CA 1
ATOM 1151 C C . ARG A 1 159 ? 5.919 8.373 10.774 1.00 92.81 159 ARG A C 1
ATOM 1153 O O . ARG A 1 159 ? 5.340 7.577 10.046 1.00 92.81 159 ARG A O 1
ATOM 1160 N N . LEU A 1 160 ? 7.035 8.992 10.389 1.00 94.94 160 LEU A N 1
ATOM 1161 C CA . LEU A 1 160 ? 7.695 8.702 9.117 1.00 94.94 160 LEU A CA 1
ATOM 1162 C C . LEU A 1 160 ? 8.175 7.245 9.053 1.00 94.94 160 LEU A C 1
ATOM 1164 O O . LEU A 1 160 ? 7.995 6.600 8.025 1.00 94.94 160 LEU A O 1
ATOM 1168 N N . SER A 1 161 ? 8.737 6.730 10.149 1.00 93.62 161 SER A N 1
ATOM 1169 C CA . SER A 1 161 ? 9.216 5.346 10.238 1.00 93.62 161 SER A CA 1
ATOM 1170 C C . SER A 1 161 ? 8.063 4.340 10.216 1.00 93.62 161 SER A C 1
ATOM 1172 O O . SER A 1 161 ? 8.203 3.293 9.602 1.00 93.62 161 SER A O 1
ATOM 1174 N N . GLU A 1 162 ? 6.915 4.662 10.823 1.00 91.38 162 GLU A N 1
ATOM 1175 C CA . GLU A 1 162 ? 5.693 3.845 10.727 1.00 91.38 162 GLU A CA 1
ATOM 1176 C C . GLU A 1 162 ? 5.217 3.718 9.275 1.00 91.38 162 GLU A C 1
ATOM 1178 O O . GLU A 1 162 ? 4.949 2.617 8.805 1.00 91.38 162 GLU A O 1
ATOM 1183 N N . ILE A 1 163 ? 5.160 4.833 8.536 1.00 91.50 163 ILE A N 1
ATOM 1184 C CA . ILE A 1 163 ? 4.759 4.825 7.120 1.00 91.50 163 ILE A CA 1
ATOM 1185 C C . ILE A 1 163 ? 5.771 4.054 6.263 1.00 91.50 163 ILE A C 1
ATOM 1187 O O . ILE A 1 163 ? 5.373 3.339 5.345 1.00 91.50 163 ILE A O 1
ATOM 1191 N N . VAL A 1 164 ? 7.070 4.193 6.551 1.00 93.56 164 VAL A N 1
ATOM 1192 C CA . VAL A 1 164 ? 8.122 3.431 5.866 1.00 93.56 164 VAL A CA 1
ATOM 1193 C C . VAL A 1 164 ? 7.945 1.936 6.112 1.00 93.56 164 VAL A C 1
ATOM 1195 O O . VAL A 1 164 ? 7.815 1.192 5.144 1.00 93.56 164 VAL A O 1
ATOM 1198 N N . ALA A 1 165 ? 7.847 1.521 7.377 1.00 89.62 165 ALA A N 1
ATOM 1199 C CA . ALA A 1 165 ? 7.654 0.124 7.754 1.00 89.62 165 ALA A CA 1
ATOM 1200 C C . ALA A 1 165 ? 6.395 -0.469 7.105 1.00 89.62 165 ALA A C 1
ATOM 1202 O O . ALA A 1 165 ? 6.449 -1.559 6.554 1.00 89.62 165 ALA A O 1
ATOM 1203 N N . ALA A 1 166 ? 5.296 0.287 7.049 1.00 85.75 166 ALA A N 1
ATOM 1204 C CA . ALA A 1 166 ? 4.065 -0.158 6.400 1.00 85.75 166 ALA A CA 1
ATOM 1205 C C . ALA A 1 166 ? 4.239 -0.458 4.902 1.00 85.75 166 ALA A C 1
ATOM 1207 O O . ALA A 1 166 ? 3.637 -1.392 4.377 1.00 85.75 166 ALA A O 1
ATOM 1208 N N . ILE A 1 167 ? 5.048 0.335 4.193 1.00 88.75 167 ILE A N 1
ATOM 1209 C CA . ILE A 1 167 ? 5.367 0.073 2.784 1.00 88.75 167 ILE A CA 1
ATOM 1210 C C . ILE A 1 167 ? 6.313 -1.125 2.673 1.00 88.75 167 ILE A C 1
ATOM 1212 O O . ILE A 1 167 ? 6.157 -1.929 1.759 1.00 88.75 167 ILE A O 1
ATOM 1216 N N . GLU A 1 168 ? 7.288 -1.258 3.572 1.00 88.44 168 GLU A N 1
ATOM 1217 C CA . GLU A 1 168 ? 8.200 -2.405 3.590 1.00 88.44 168 GLU A CA 1
ATOM 1218 C C . GLU A 1 168 ? 7.459 -3.721 3.830 1.00 88.44 168 GLU A C 1
ATOM 1220 O O . GLU A 1 168 ? 7.690 -4.686 3.100 1.00 88.44 168 GLU A O 1
ATOM 1225 N N . ASP A 1 169 ? 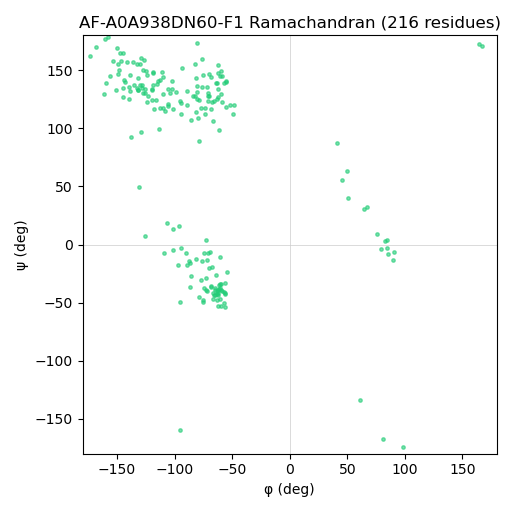6.521 -3.732 4.775 1.00 84.75 169 ASP A N 1
ATOM 1226 C CA . ASP A 1 169 ? 5.717 -4.897 5.135 1.00 84.75 169 ASP A CA 1
ATOM 1227 C C . ASP A 1 169 ? 4.877 -5.397 3.951 1.00 84.75 169 ASP A C 1
ATOM 1229 O O . ASP A 1 169 ? 4.772 -6.603 3.746 1.00 84.75 169 ASP A O 1
ATOM 1233 N N . VAL A 1 170 ? 4.396 -4.504 3.072 1.00 79.94 170 VAL A N 1
ATOM 1234 C CA . VAL A 1 170 ? 3.708 -4.895 1.823 1.00 79.94 170 VAL A CA 1
ATOM 1235 C C . VAL A 1 170 ? 4.581 -5.807 0.954 1.00 79.94 170 VAL A C 1
ATOM 1237 O O . VAL A 1 170 ? 4.085 -6.781 0.391 1.00 79.94 170 VAL A O 1
ATOM 1240 N N . PHE A 1 171 ? 5.880 -5.513 0.842 1.00 79.12 171 PHE A N 1
ATOM 1241 C CA . PHE A 1 171 ? 6.815 -6.329 0.059 1.00 79.12 171 PHE A CA 1
ATOM 1242 C C . PHE A 1 171 ? 7.395 -7.502 0.857 1.00 79.12 171 PHE A C 1
ATOM 1244 O O . PHE A 1 171 ? 7.796 -8.503 0.259 1.00 79.12 171 PHE A O 1
ATOM 1251 N N . ALA A 1 172 ? 7.477 -7.386 2.185 1.00 80.25 172 ALA A N 1
ATOM 1252 C CA . ALA A 1 172 ? 7.958 -8.452 3.056 1.00 80.25 172 ALA A CA 1
ATOM 1253 C C . ALA A 1 172 ? 6.943 -9.602 3.162 1.00 80.25 172 ALA A C 1
ATOM 1255 O O . ALA A 1 172 ? 7.343 -10.769 3.121 1.00 80.25 172 ALA A O 1
ATOM 1256 N N . ASP A 1 173 ? 5.651 -9.273 3.244 1.00 74.50 173 ASP A N 1
ATOM 1257 C CA . ASP A 1 173 ? 4.555 -10.240 3.312 1.00 74.50 173 ASP A CA 1
ATOM 1258 C C . ASP A 1 173 ? 4.293 -10.906 1.954 1.00 74.50 173 ASP A C 1
ATOM 1260 O O . ASP A 1 173 ? 4.017 -12.108 1.892 1.00 74.50 173 ASP A O 1
ATOM 1264 N N . ASP A 1 174 ? 4.416 -10.149 0.858 1.00 74.00 174 ASP A N 1
ATOM 1265 C CA . ASP A 1 174 ? 4.246 -10.660 -0.501 1.00 74.00 174 ASP A CA 1
ATOM 1266 C C . ASP A 1 174 ? 5.298 -10.107 -1.484 1.00 74.00 174 ASP A C 1
ATOM 1268 O O . ASP A 1 174 ? 5.081 -9.090 -2.155 1.00 74.00 174 ASP A O 1
ATOM 1272 N N . PRO A 1 175 ? 6.424 -10.820 -1.677 1.00 67.75 175 PRO A N 1
ATOM 1273 C CA . PRO A 1 175 ? 7.465 -10.392 -2.608 1.00 67.75 175 PRO A CA 1
ATOM 1274 C C . PRO A 1 175 ? 7.052 -10.526 -4.084 1.00 67.75 175 PRO A C 1
ATOM 1276 O O . PRO A 1 175 ? 7.803 -10.112 -4.967 1.00 67.75 175 PRO A O 1
ATOM 1279 N N . SER A 1 176 ? 5.895 -11.132 -4.382 1.00 73.56 176 SER A N 1
ATOM 1280 C CA . SER A 1 176 ? 5.394 -11.301 -5.750 1.00 73.56 176 SER A CA 1
ATOM 1281 C C . SER A 1 176 ? 4.523 -10.142 -6.232 1.00 73.56 176 SER A C 1
ATOM 1283 O O . SER A 1 176 ? 4.169 -10.123 -7.414 1.00 73.56 176 SER A O 1
ATOM 1285 N N . ALA A 1 177 ? 4.195 -9.197 -5.339 1.00 79.31 177 ALA A N 1
ATOM 1286 C CA . ALA A 1 177 ? 3.205 -8.151 -5.571 1.00 79.31 177 ALA A CA 1
ATOM 1287 C C . ALA A 1 177 ? 1.890 -8.749 -6.107 1.00 79.31 177 ALA A C 1
ATOM 1289 O O . ALA A 1 177 ? 1.545 -8.524 -7.265 1.00 79.31 177 ALA A O 1
ATOM 1290 N N . ASP A 1 178 ? 1.224 -9.588 -5.303 1.00 81.50 178 ASP A N 1
ATOM 1291 C CA . ASP A 1 178 ? -0.052 -10.253 -5.621 1.00 81.50 178 ASP A CA 1
ATOM 1292 C C . ASP A 1 178 ? -0.033 -10.976 -6.985 1.00 81.50 178 ASP A C 1
ATOM 1294 O O . ASP A 1 178 ? -0.970 -10.944 -7.787 1.00 81.50 178 ASP A O 1
ATOM 1298 N N . GLY A 1 179 ? 1.098 -11.621 -7.293 1.00 81.69 179 GLY A N 1
ATOM 1299 C CA . GLY A 1 179 ? 1.287 -12.374 -8.531 1.00 81.69 179 GLY A CA 1
ATOM 1300 C C . GLY A 1 179 ? 1.247 -11.524 -9.807 1.00 81.69 179 GLY A C 1
ATOM 1301 O O . GLY A 1 179 ? 0.826 -12.030 -10.858 1.00 81.69 179 GLY A O 1
ATOM 1302 N N . PHE A 1 180 ? 1.669 -10.254 -9.746 1.00 84.94 180 PHE A N 1
ATOM 1303 C CA . PHE A 1 180 ? 1.637 -9.338 -10.887 1.00 84.94 180 PHE A CA 1
ATOM 1304 C C . PHE A 1 180 ? 2.241 -9.969 -12.152 1.00 84.94 180 PHE A C 1
ATOM 1306 O O . PHE A 1 180 ? 3.414 -10.348 -12.220 1.00 84.94 180 PHE A O 1
ATOM 1313 N N . THR A 1 181 ? 1.430 -10.068 -13.208 1.00 87.00 181 THR A N 1
ATOM 1314 C CA . THR A 1 181 ? 1.831 -10.776 -14.429 1.00 87.00 181 THR A CA 1
ATOM 1315 C C . THR A 1 181 ? 2.984 -10.065 -15.132 1.00 87.00 181 THR A C 1
ATOM 1317 O O . THR A 1 181 ? 2.873 -8.913 -15.547 1.00 87.00 181 THR A O 1
ATOM 1320 N N . GLY A 1 182 ? 4.076 -10.800 -15.342 1.00 87.19 182 GLY A N 1
ATOM 1321 C CA . GLY A 1 182 ? 5.270 -10.298 -16.016 1.00 87.19 182 GLY A CA 1
ATOM 1322 C C . GLY A 1 182 ? 6.297 -9.671 -15.076 1.00 87.19 182 GLY A C 1
ATOM 1323 O O . GLY A 1 182 ? 7.394 -9.378 -15.540 1.00 87.19 182 GLY A O 1
ATOM 1324 N N . LEU A 1 183 ? 6.006 -9.507 -13.780 1.00 89.75 183 LEU A N 1
ATOM 1325 C CA . LEU A 1 183 ? 7.037 -9.209 -12.786 1.00 89.75 183 LEU A CA 1
ATOM 1326 C C . LEU A 1 183 ? 7.896 -10.464 -12.570 1.00 89.75 183 LEU A C 1
ATOM 1328 O O . LEU A 1 183 ? 7.369 -11.555 -12.361 1.00 89.75 183 LEU A O 1
ATOM 1332 N N . ILE A 1 184 ? 9.214 -10.322 -12.688 1.00 91.06 184 ILE A N 1
ATOM 1333 C CA . ILE A 1 184 ? 10.183 -11.393 -12.424 1.00 91.06 184 ILE A CA 1
ATOM 1334 C C . ILE A 1 184 ? 10.698 -11.268 -10.993 1.00 91.06 184 ILE A C 1
ATOM 1336 O O . ILE A 1 184 ? 10.717 -12.257 -10.264 1.00 91.06 184 ILE A O 1
ATOM 1340 N N . ASP A 1 185 ? 11.118 -10.063 -10.613 1.00 89.88 185 ASP A N 1
ATOM 1341 C CA . ASP A 1 185 ? 11.541 -9.733 -9.259 1.00 89.88 185 ASP A CA 1
ATOM 1342 C C . ASP A 1 185 ? 11.248 -8.264 -8.921 1.00 89.88 185 ASP A C 1
ATOM 1344 O O . ASP A 1 185 ? 11.122 -7.408 -9.804 1.00 89.88 185 ASP A O 1
ATOM 1348 N N . ALA A 1 186 ? 11.119 -7.999 -7.622 1.00 89.38 186 ALA A N 1
ATOM 1349 C CA . ALA A 1 186 ? 11.066 -6.671 -7.034 1.00 89.38 186 ALA A CA 1
ATOM 1350 C C . ALA A 1 186 ? 11.872 -6.675 -5.729 1.00 89.38 186 ALA A C 1
ATOM 1352 O O . ALA A 1 186 ? 11.775 -7.608 -4.932 1.00 89.38 186 ALA A O 1
ATOM 1353 N N . VAL A 1 187 ? 12.694 -5.648 -5.516 1.00 90.38 187 VAL A N 1
ATOM 1354 C CA . VAL A 1 187 ? 13.557 -5.525 -4.335 1.00 90.38 187 VAL A CA 1
ATOM 1355 C C . VAL A 1 187 ? 13.550 -4.088 -3.836 1.00 90.38 187 VAL A C 1
ATOM 1357 O O . VAL A 1 187 ? 13.794 -3.157 -4.607 1.00 90.38 187 VAL A O 1
ATOM 1360 N N . ILE A 1 188 ? 13.358 -3.900 -2.529 1.00 92.12 188 ILE A N 1
ATOM 1361 C CA . ILE A 1 188 ? 13.634 -2.615 -1.882 1.00 92.12 188 ILE A CA 1
ATOM 1362 C C . ILE A 1 188 ? 15.144 -2.373 -1.934 1.00 92.12 188 ILE A C 1
ATOM 1364 O O . ILE A 1 188 ? 15.942 -3.024 -1.266 1.00 92.12 188 ILE A O 1
ATOM 1368 N N . SER A 1 189 ? 15.538 -1.460 -2.813 1.00 93.50 189 SER A N 1
ATOM 1369 C CA . SER A 1 189 ? 16.933 -1.185 -3.170 1.00 93.50 189 SER A CA 1
ATOM 1370 C C . SER A 1 189 ? 17.532 -0.007 -2.411 1.00 93.50 189 SER A C 1
ATOM 1372 O O . SER A 1 189 ? 18.754 0.161 -2.385 1.00 93.50 189 SER A O 1
ATOM 1374 N N . ARG A 1 190 ? 16.679 0.835 -1.823 1.00 93.25 190 ARG A N 1
ATOM 1375 C CA . ARG A 1 190 ? 17.078 2.049 -1.118 1.00 93.25 190 ARG A CA 1
ATOM 1376 C C . ARG A 1 190 ? 15.973 2.488 -0.170 1.00 93.25 190 ARG A C 1
ATOM 1378 O O . ARG A 1 190 ? 14.811 2.509 -0.564 1.00 93.25 190 ARG A O 1
ATOM 1385 N N . GLU A 1 191 ? 16.386 2.923 1.010 1.00 95.75 191 GLU A N 1
ATOM 1386 C CA . GLU A 1 191 ? 15.556 3.562 2.026 1.00 95.75 191 GLU A CA 1
ATOM 1387 C C . GLU A 1 191 ? 16.288 4.822 2.509 1.00 95.75 191 GLU A C 1
ATOM 1389 O O . GLU A 1 191 ? 17.511 4.815 2.708 1.00 95.75 191 GLU A O 1
ATOM 1394 N N . ARG A 1 192 ? 15.573 5.940 2.635 1.00 95.56 192 ARG A N 1
ATOM 1395 C CA . ARG A 1 192 ? 16.107 7.200 3.160 1.00 95.56 192 ARG A CA 1
ATOM 1396 C C . ARG A 1 192 ? 15.046 7.899 3.983 1.00 95.56 192 ARG A C 1
ATOM 1398 O O . ARG A 1 192 ? 13.910 7.996 3.545 1.00 95.56 192 ARG A O 1
ATOM 1405 N N . MET A 1 193 ? 15.446 8.487 5.103 1.00 96.56 193 MET A N 1
ATOM 1406 C CA . MET A 1 193 ? 14.579 9.330 5.918 1.00 96.56 193 MET A CA 1
ATOM 1407 C C . MET A 1 193 ? 15.332 10.554 6.427 1.00 96.56 193 MET A C 1
ATOM 1409 O O . MET A 1 193 ? 16.532 10.509 6.710 1.00 96.56 193 MET A O 1
ATOM 1413 N N . THR A 1 194 ? 14.625 11.669 6.547 1.00 95.31 194 THR A N 1
ATOM 1414 C CA . THR A 1 194 ? 15.116 12.888 7.180 1.00 95.31 194 THR A CA 1
ATOM 1415 C C . THR A 1 194 ? 13.947 13.691 7.729 1.00 95.31 194 THR A C 1
ATOM 1417 O O . THR A 1 194 ? 12.817 13.553 7.270 1.00 95.31 194 THR A O 1
ATOM 1420 N N . SER A 1 195 ? 14.208 14.564 8.692 1.00 94.19 195 SER A N 1
ATOM 1421 C CA . SER A 1 195 ? 13.236 15.548 9.153 1.00 94.19 195 SER A CA 1
ATOM 1422 C C . SER A 1 195 ? 13.921 16.873 9.447 1.00 94.19 195 SER A C 1
ATOM 1424 O O . SER A 1 195 ? 15.133 16.943 9.676 1.00 94.19 195 SER A O 1
ATOM 1426 N N . GLY A 1 196 ? 13.143 17.947 9.411 1.00 92.12 196 GLY A N 1
ATOM 1427 C CA . GLY A 1 196 ? 13.624 19.282 9.715 1.00 92.12 196 GLY A CA 1
ATOM 1428 C C . GLY A 1 196 ? 12.501 20.199 10.169 1.00 92.12 196 GLY A C 1
ATOM 1429 O O . GLY A 1 196 ? 11.376 20.120 9.679 1.00 92.12 196 GLY A O 1
ATOM 1430 N N . ASP A 1 197 ? 12.829 21.093 11.099 1.00 90.94 197 ASP A N 1
ATOM 1431 C CA . ASP A 1 197 ? 11.960 22.204 11.476 1.00 90.94 197 ASP A CA 1
ATOM 1432 C C . ASP A 1 197 ? 12.101 23.326 10.442 1.00 90.94 197 ASP A C 1
ATOM 1434 O O . ASP A 1 197 ? 13.138 23.995 10.334 1.00 90.94 197 ASP A O 1
ATOM 1438 N N . LEU A 1 198 ? 11.057 23.503 9.638 1.00 83.62 198 LEU A N 1
ATOM 1439 C CA . LEU A 1 198 ? 10.989 24.567 8.657 1.00 83.62 198 LEU A CA 1
ATOM 1440 C C . LEU A 1 198 ? 10.377 25.802 9.310 1.00 83.62 198 LEU A C 1
ATOM 1442 O O . LEU A 1 198 ? 9.220 25.807 9.736 1.00 83.62 198 LEU A O 1
ATOM 1446 N N . ARG A 1 199 ? 11.140 26.901 9.320 1.00 80.75 199 ARG A N 1
ATOM 1447 C CA . ARG A 1 199 ? 10.688 28.186 9.873 1.00 80.75 199 ARG A CA 1
ATOM 1448 C C . ARG A 1 199 ? 9.307 28.568 9.332 1.00 80.75 199 ARG A C 1
ATOM 1450 O O . ARG A 1 199 ? 9.172 28.911 8.162 1.00 80.75 199 ARG A O 1
ATOM 1457 N N . GLY A 1 200 ? 8.308 28.565 10.213 1.00 73.94 200 GLY A N 1
ATOM 1458 C CA . GLY A 1 200 ? 6.934 28.975 9.910 1.00 73.94 200 GLY A CA 1
ATOM 1459 C C . GLY A 1 200 ? 6.034 27.893 9.303 1.00 73.94 200 GLY A C 1
ATOM 1460 O O . GLY A 1 200 ? 4.834 28.130 9.220 1.00 73.94 200 GLY A O 1
ATOM 1461 N N . ALA A 1 201 ? 6.569 26.727 8.929 1.00 73.94 201 ALA A N 1
ATOM 1462 C CA . ALA A 1 201 ? 5.799 25.587 8.413 1.00 73.94 201 ALA A CA 1
ATOM 1463 C C . ALA A 1 201 ? 5.732 24.403 9.399 1.00 73.94 201 ALA A C 1
ATOM 1465 O O . ALA A 1 201 ? 4.981 23.459 9.164 1.00 73.94 201 ALA A O 1
ATOM 1466 N N . GLY A 1 202 ? 6.474 24.477 10.509 1.00 87.62 202 GLY A N 1
ATOM 1467 C CA . GLY A 1 202 ? 6.565 23.411 11.500 1.00 87.62 202 GLY A CA 1
ATOM 1468 C C . GLY A 1 202 ? 7.544 22.321 11.076 1.00 87.62 202 GLY A C 1
ATOM 1469 O O . GLY A 1 202 ? 8.330 22.488 10.138 1.00 87.62 202 GLY A O 1
ATOM 1470 N N . VAL A 1 203 ? 7.500 21.197 11.785 1.00 93.75 203 VAL A N 1
ATOM 1471 C CA . VAL A 1 203 ? 8.375 20.063 11.504 1.00 93.75 203 VAL A CA 1
ATOM 1472 C C . VAL A 1 203 ? 7.832 19.253 10.331 1.00 93.75 203 VAL A C 1
ATOM 1474 O O . VAL A 1 203 ? 6.644 18.928 10.285 1.00 93.75 203 VAL A O 1
ATOM 1477 N N . ILE A 1 204 ? 8.711 18.946 9.374 1.00 95.56 204 ILE A N 1
ATOM 1478 C CA . ILE A 1 204 ? 8.405 18.105 8.216 1.00 95.56 204 ILE A CA 1
ATOM 1479 C C . ILE A 1 204 ? 9.413 16.962 8.132 1.00 95.56 204 ILE A C 1
ATOM 1481 O O . ILE A 1 204 ? 10.621 17.178 8.244 1.00 95.56 204 ILE A O 1
ATOM 1485 N N . GLY A 1 205 ? 8.904 15.756 7.913 1.00 96.56 205 GLY A N 1
ATOM 1486 C CA . GLY A 1 205 ? 9.651 14.553 7.582 1.00 96.56 205 GLY A CA 1
ATOM 1487 C C . GLY A 1 205 ? 9.551 14.248 6.092 1.00 96.56 205 GLY A C 1
ATOM 1488 O O . GLY A 1 205 ? 8.482 14.396 5.499 1.00 96.56 205 GLY A O 1
ATOM 1489 N N . PHE A 1 206 ? 10.660 13.808 5.507 1.00 96.81 206 PHE A N 1
ATOM 1490 C CA . PHE A 1 206 ? 10.734 13.288 4.149 1.00 96.81 206 PHE A CA 1
ATOM 1491 C C . PHE A 1 206 ? 11.368 11.904 4.164 1.00 96.81 206 PHE A C 1
ATOM 1493 O O . PHE A 1 206 ? 12.438 11.717 4.748 1.00 96.81 206 PHE A O 1
ATOM 1500 N N . GLY A 1 207 ? 10.720 10.959 3.498 1.00 96.69 207 GLY A N 1
ATOM 1501 C CA . GLY A 1 207 ? 11.206 9.603 3.306 1.00 96.69 207 GLY A CA 1
ATOM 1502 C C . GLY A 1 207 ? 11.207 9.219 1.835 1.00 96.69 207 GLY A C 1
ATOM 1503 O O . GLY A 1 207 ? 10.494 9.814 1.034 1.00 96.69 207 GLY A O 1
ATOM 1504 N N . GLU A 1 208 ? 12.010 8.227 1.483 1.00 96.56 208 GLU A N 1
ATOM 1505 C CA . GLU A 1 208 ? 12.025 7.633 0.153 1.00 96.56 208 GLU A CA 1
ATOM 1506 C C . GLU A 1 208 ? 12.306 6.135 0.266 1.00 96.56 208 GLU A C 1
ATOM 1508 O O . GLU A 1 208 ? 13.321 5.739 0.843 1.00 96.56 208 GLU A O 1
ATOM 1513 N N . ILE A 1 209 ? 11.448 5.318 -0.343 1.00 96.00 209 ILE A N 1
ATOM 1514 C CA . ILE A 1 209 ? 11.664 3.882 -0.547 1.00 96.00 209 ILE A CA 1
ATOM 1515 C C . ILE A 1 209 ? 11.737 3.639 -2.046 1.00 96.00 209 ILE A C 1
ATOM 1517 O O . ILE A 1 209 ? 10.830 4.004 -2.785 1.00 96.00 209 ILE A O 1
ATOM 1521 N N . THR A 1 210 ? 12.818 3.037 -2.534 1.00 95.44 210 THR A N 1
ATOM 1522 C CA . THR A 1 210 ? 12.965 2.724 -3.962 1.00 95.44 210 THR A CA 1
ATOM 1523 C C . THR A 1 210 ? 12.879 1.228 -4.198 1.00 95.44 210 THR A C 1
ATOM 1525 O O . THR A 1 210 ? 13.764 0.478 -3.779 1.00 95.44 210 THR A O 1
ATOM 1528 N N . VAL A 1 211 ? 11.865 0.804 -4.948 1.00 93.69 211 VAL A N 1
ATOM 1529 C CA . VAL A 1 211 ? 11.701 -0.589 -5.374 1.00 93.69 211 VAL A CA 1
ATOM 1530 C C . VAL A 1 211 ? 12.306 -0.766 -6.761 1.00 93.69 211 VAL A C 1
ATOM 1532 O O . VAL A 1 211 ? 11.814 -0.208 -7.740 1.00 93.69 211 VAL A O 1
ATOM 1535 N N . ALA A 1 212 ? 13.394 -1.524 -6.854 1.00 93.75 212 ALA A N 1
ATOM 1536 C CA . ALA A 1 212 ? 13.956 -1.962 -8.124 1.00 93.75 212 ALA A CA 1
ATOM 1537 C C . ALA A 1 212 ? 13.161 -3.169 -8.628 1.00 93.75 212 ALA A C 1
ATOM 1539 O O . ALA A 1 212 ? 13.018 -4.150 -7.907 1.00 93.75 212 ALA A O 1
ATOM 1540 N N . CYS A 1 213 ? 12.646 -3.084 -9.849 1.00 92.75 213 CYS A N 1
ATOM 1541 C CA . CYS A 1 213 ? 11.800 -4.091 -10.473 1.00 92.75 213 CYS A CA 1
ATOM 1542 C C . CYS A 1 213 ? 12.471 -4.625 -11.740 1.00 92.75 213 CYS A C 1
ATOM 1544 O O . CYS A 1 213 ? 12.966 -3.849 -12.566 1.00 92.75 213 CYS A O 1
ATOM 1546 N N . HIS A 1 214 ? 12.418 -5.939 -11.941 1.00 92.75 214 HIS A N 1
ATOM 1547 C CA . HIS A 1 214 ? 12.685 -6.577 -13.225 1.00 92.75 214 HIS A CA 1
ATOM 1548 C C . HIS A 1 214 ? 11.388 -7.185 -13.741 1.00 92.75 214 HIS A C 1
ATOM 1550 O O . HIS A 1 214 ? 10.827 -8.091 -13.131 1.00 92.75 214 HIS A O 1
ATOM 1556 N N . ALA A 1 215 ? 10.912 -6.705 -14.885 1.00 90.75 215 ALA A N 1
ATOM 1557 C CA . ALA A 1 215 ? 9.721 -7.229 -15.528 1.00 90.75 215 ALA A CA 1
ATOM 1558 C C . ALA A 1 215 ? 10.002 -7.657 -16.972 1.00 90.75 215 ALA A C 1
ATOM 1560 O O . ALA A 1 215 ? 10.842 -7.086 -17.672 1.00 90.75 215 ALA A O 1
ATOM 1561 N N . ARG A 1 216 ? 9.268 -8.662 -17.445 1.00 87.25 216 ARG A N 1
ATOM 1562 C CA . ARG A 1 216 ? 9.304 -9.130 -18.827 1.00 87.25 216 ARG A CA 1
ATOM 1563 C C . ARG A 1 216 ? 7.903 -9.289 -19.380 1.00 87.25 216 ARG A C 1
ATOM 1565 O O . ARG A 1 216 ? 7.041 -9.917 -18.776 1.00 87.25 216 ARG A O 1
ATOM 1572 N N . TYR A 1 217 ? 7.716 -8.765 -20.584 1.00 75.88 217 TYR A N 1
ATOM 1573 C CA . TYR A 1 217 ? 6.471 -8.885 -21.331 1.00 75.88 217 TYR A CA 1
ATOM 1574 C C . TYR A 1 217 ? 6.671 -9.748 -22.580 1.00 75.88 217 TYR A C 1
ATOM 1576 O O . TYR A 1 217 ? 7.710 -9.652 -23.247 1.00 75.88 217 TYR A O 1
ATOM 1584 N N . GLU A 1 218 ? 5.675 -10.578 -22.898 1.00 62.19 218 GLU A N 1
ATOM 1585 C CA . GLU A 1 218 ? 5.616 -11.362 -24.139 1.00 62.19 218 GLU A CA 1
ATOM 1586 C C . GLU A 1 218 ? 5.117 -10.556 -25.331 1.00 62.19 218 GLU A C 1
ATOM 1588 O O . GLU A 1 218 ? 4.064 -9.888 -25.264 1.00 62.19 218 GLU A O 1
#

Mean predicted aligned error: 8.26 Å

pLDDT: mean 88.06, std 10.36, range [36.09, 97.88]